Protein AF-0000000069064320 (afdb_homodimer)

Foldseek 3Di:
DPPPPPPPPPPPPPPPCPPDLLLVVPPPPPLADFLCQPPDDFPCSSLLRSLRSLLSLCLQQVLVVPDDNVNSLVSSLVVQLVSLPPDPPSVRSNVRSVVSSVSCVPPVVVSRDNDHDPCSPPPCSVVSPD/DPPPPPPPPPPPPPPPCPPDLLLVVPPPPPLADFLCQPPDDFPCSSLLRSLRSLLSLCLQQVLVVPDDNVNSLVSSLVVQLVSLPPDPPSVRSNVRSVVSSVSCVPPVVVSRDNDHDPCSPPPCSVVSPD

InterPro domains:
  IPR036444 Phospholipase A2 domain superfamily [G3DSA:1.20.90.10] (24-107)
  IPR036444 Phospholipase A2 domain superfamily [SSF48619] (33-106)
  IPR038875 Phospholipase A2, conodipine-like [PTHR37687] (32-123)

Structure (mmCIF, N/CA/C/O backbone):
data_AF-0000000069064320-model_v1
#
loop_
_entity.id
_entity.type
_entity.pdbx_description
1 polymer 'Conodipine-M alpha chain'
#
loop_
_atom_site.group_PDB
_atom_site.id
_atom_site.type_symbol
_atom_site.label_atom_id
_atom_site.label_alt_id
_atom_site.label_comp_id
_atom_site.label_asym_id
_atom_site.label_entity_id
_atom_site.label_seq_id
_atom_site.pdbx_PDB_ins_code
_atom_site.Cartn_x
_atom_site.Cartn_y
_atom_site.Cartn_z
_atom_site.occupancy
_atom_site.B_iso_or_equiv
_atom_site.auth_seq_id
_atom_site.auth_comp_id
_atom_site.auth_asym_id
_atom_site.auth_atom_id
_atom_site.pdbx_PDB_model_num
ATOM 1 N N . MET A 1 1 ? -58.312 31.703 3.342 1 32.59 1 MET A N 1
ATOM 2 C CA . MET A 1 1 ? -56.906 31.906 3.74 1 32.59 1 MET A CA 1
ATOM 3 C C . MET A 1 1 ? -56 30.828 3.143 1 32.59 1 MET A C 1
ATOM 5 O O . MET A 1 1 ? -56.219 29.641 3.381 1 32.59 1 MET A O 1
ATOM 9 N N . GLN A 1 2 ? -55.562 31 1.817 1 37.5 2 GLN A N 1
ATOM 10 C CA . GLN A 1 2 ? -54.656 30.156 1.022 1 37.5 2 GLN A CA 1
ATOM 11 C C . GLN A 1 2 ? -53.344 29.938 1.732 1 37.5 2 GLN A C 1
ATOM 13 O O . GLN A 1 2 ? -52.688 30.891 2.135 1 37.5 2 GLN A O 1
ATOM 18 N N . PHE A 1 3 ? -53.125 28.797 2.463 1 37.09 3 PHE A N 1
ATOM 19 C CA . PHE A 1 3 ? -51.906 28.359 3.131 1 37.09 3 PHE A CA 1
ATOM 20 C C . PHE A 1 3 ? -50.781 28.125 2.119 1 37.09 3 PHE A C 1
ATOM 22 O O . PHE A 1 3 ? -50.906 27.25 1.264 1 37.09 3 PHE A O 1
ATOM 29 N N . SER A 1 4 ? -50.031 29.141 1.668 1 37.16 4 SER A N 1
ATOM 30 C CA . SER A 1 4 ? -48.844 28.953 0.844 1 37.16 4 SER A CA 1
ATOM 31 C C . SER A 1 4 ? -47.75 28.203 1.605 1 37.16 4 SER A C 1
ATOM 33 O O . SER A 1 4 ? -47.344 28.625 2.68 1 37.16 4 SER A O 1
ATOM 35 N N . VAL A 1 5 ? -47.719 26.906 1.583 1 38.19 5 VAL A N 1
ATOM 36 C CA . VAL A 1 5 ? -46.625 26.078 2.092 1 38.19 5 VAL A CA 1
ATOM 37 C C . VAL A 1 5 ? -45.312 26.438 1.377 1 38.19 5 VAL A C 1
ATOM 39 O O . VAL A 1 5 ? -45.25 26.391 0.146 1 38.19 5 VAL A O 1
ATOM 42 N N . TYR A 1 6 ? -44.531 27.422 1.878 1 36.62 6 TYR A N 1
ATOM 43 C CA . TYR A 1 6 ? -43.156 27.625 1.397 1 36.62 6 TYR A CA 1
ATOM 44 C C . TYR A 1 6 ? -42.281 26.406 1.7 1 36.62 6 TYR A C 1
ATOM 46 O O . TYR A 1 6 ? -42.219 25.969 2.85 1 36.62 6 TYR A O 1
ATOM 54 N N . LEU A 1 7 ? -42.188 25.484 0.733 1 32.53 7 LEU A N 1
ATOM 55 C CA . LEU A 1 7 ? -41.188 24.422 0.76 1 32.53 7 LEU A CA 1
ATOM 56 C C . LEU A 1 7 ? -39.781 24.984 0.836 1 32.53 7 LEU A C 1
ATOM 58 O O . LEU A 1 7 ? -39.344 25.719 -0.058 1 32.53 7 LEU A O 1
ATOM 62 N N . PHE A 1 8 ? -39.219 25.203 2.057 1 31.19 8 PHE A N 1
ATOM 63 C CA . PHE A 1 8 ? -37.812 25.547 2.244 1 31.19 8 PHE A CA 1
ATOM 64 C C . PHE A 1 8 ? -36.938 24.438 1.71 1 31.19 8 PHE A C 1
ATOM 66 O O . PHE A 1 8 ? -36.906 23.328 2.242 1 31.19 8 PHE A O 1
ATOM 73 N N . LEU A 1 9 ? -36.625 24.422 0.388 1 31.94 9 LEU A N 1
ATOM 74 C CA . LEU A 1 9 ? -35.562 23.547 -0.142 1 31.94 9 LEU A CA 1
ATOM 75 C C . LEU A 1 9 ? -34.219 23.844 0.516 1 31.94 9 LEU A C 1
ATOM 77 O O . LEU A 1 9 ? -33.719 24.938 0.386 1 31.94 9 LEU A O 1
ATOM 81 N N . LEU A 1 10 ? -33.875 23.219 1.606 1 30.23 10 LEU A N 1
ATOM 82 C CA . LEU A 1 10 ? -32.531 23.281 2.17 1 30.23 10 LEU A CA 1
ATOM 83 C C . LEU A 1 10 ? -31.5 22.828 1.147 1 30.23 10 LEU A C 1
ATOM 85 O O . LEU A 1 10 ? -31.5 21.672 0.734 1 30.23 10 LEU A O 1
ATOM 89 N N . VAL A 1 11 ? -31.141 23.719 0.231 1 30.31 11 VAL A N 1
ATOM 90 C CA . VAL A 1 11 ? -29.984 23.422 -0.61 1 30.31 11 VAL A CA 1
ATOM 91 C C . VAL A 1 11 ? -28.75 23.156 0.266 1 30.31 11 VAL A C 1
ATOM 93 O O . VAL A 1 11 ? -28.297 24.062 0.981 1 30.31 11 VAL A O 1
ATOM 96 N N . VAL A 1 12 ? -28.594 22 0.792 1 33.5 12 VAL A N 1
ATOM 97 C CA . VAL A 1 12 ? -27.297 21.609 1.363 1 33.5 12 VAL A CA 1
ATOM 98 C C . VAL A 1 12 ? -26.188 21.906 0.369 1 33.5 12 VAL A C 1
ATOM 100 O O . VAL A 1 12 ? -26.125 21.328 -0.713 1 33.5 12 VAL A O 1
ATOM 103 N N . PHE A 1 13 ? -25.766 23.156 0.269 1 32.34 13 PHE A N 1
ATOM 104 C CA . PHE A 1 13 ? -24.516 23.453 -0.428 1 32.34 13 PHE A CA 1
ATOM 105 C C . PHE A 1 13 ? -23.375 22.594 0.106 1 32.34 13 PHE A C 1
ATOM 107 O O . PHE A 1 13 ? -22.953 22.75 1.256 1 32.34 13 PHE A O 1
ATOM 114 N N . ALA A 1 14 ? -23.344 21.375 -0.268 1 34.53 14 ALA A N 1
ATOM 115 C CA . ALA A 1 14 ? -22.078 20.688 -0.089 1 34.53 14 ALA A CA 1
ATOM 116 C C . ALA A 1 14 ? -20.906 21.562 -0.528 1 34.53 14 ALA A C 1
ATOM 118 O O . ALA A 1 14 ? -20.625 21.688 -1.724 1 34.53 14 ALA A O 1
ATOM 119 N N . GLY A 1 15 ? -20.719 22.734 0.097 1 33 15 GLY A N 1
ATOM 120 C CA . GLY A 1 15 ? -19.453 23.422 -0.119 1 33 15 GLY A CA 1
ATOM 121 C C . GLY A 1 15 ? -18.266 22.484 -0.227 1 33 15 GLY A C 1
ATOM 122 O O . GLY A 1 15 ? -18.125 21.547 0.572 1 33 15 GLY A O 1
ATOM 123 N N . SER A 1 16 ? -17.891 22.156 -1.362 1 36.88 16 SER A N 1
ATOM 124 C CA . SER A 1 16 ? -16.516 21.703 -1.563 1 36.88 16 SER A CA 1
ATOM 125 C C . SER A 1 16 ? -15.562 22.422 -0.618 1 36.88 16 SER A C 1
ATOM 127 O O . SER A 1 16 ? -15.352 23.641 -0.743 1 36.88 16 SER A O 1
ATOM 129 N N . VAL A 1 17 ? -15.68 22.375 0.614 1 38.41 17 VAL A N 1
ATOM 130 C CA . VAL A 1 17 ? -14.68 22.938 1.515 1 38.41 17 VAL A CA 1
ATOM 131 C C . VAL A 1 17 ? -13.281 22.703 0.944 1 38.41 17 VAL A C 1
ATOM 133 O O . VAL A 1 17 ? -12.719 21.609 1.082 1 38.41 17 VAL A O 1
ATOM 136 N N . TYR A 1 18 ? -12.977 22.828 -0.316 1 45.31 18 TYR A N 1
ATOM 137 C CA . TYR A 1 18 ? -11.586 23.031 -0.708 1 45.31 18 TYR A CA 1
ATOM 138 C C . TYR A 1 18 ? -10.875 23.969 0.255 1 45.31 18 TYR A C 1
ATOM 140 O O . TYR A 1 18 ? -10.836 25.188 0.031 1 45.31 18 TYR A O 1
ATOM 148 N N . GLY A 1 19 ? -11.133 23.969 1.497 1 54.72 19 GLY A N 1
ATOM 149 C CA . GLY A 1 19 ? -10.344 24.891 2.295 1 54.72 19 GLY A CA 1
ATOM 150 C C . GLY A 1 19 ? -8.867 24.875 1.935 1 54.72 19 GLY A C 1
ATOM 151 O O . GLY A 1 19 ? -8.383 23.906 1.33 1 54.72 19 GLY A O 1
ATOM 152 N N . GLY A 1 20 ? -8.102 26.062 1.953 1 79.81 20 GLY A N 1
ATOM 153 C CA . GLY A 1 20 ? -6.684 26.281 1.702 1 79.81 20 GLY A CA 1
ATOM 154 C C . GLY A 1 20 ? -5.797 25.234 2.35 1 79.81 20 GLY A C 1
ATOM 155 O O . GLY A 1 20 ? -6.211 24.562 3.293 1 79.81 20 GLY A O 1
ATOM 156 N N . ASP A 1 21 ? -4.891 24.75 1.683 1 94.25 21 ASP A N 1
ATOM 157 C CA . ASP A 1 21 ? -3.869 23.859 2.217 1 94.25 21 ASP A CA 1
ATOM 158 C C . ASP A 1 21 ? -2.807 24.641 2.992 1 94.25 21 ASP A C 1
ATOM 160 O 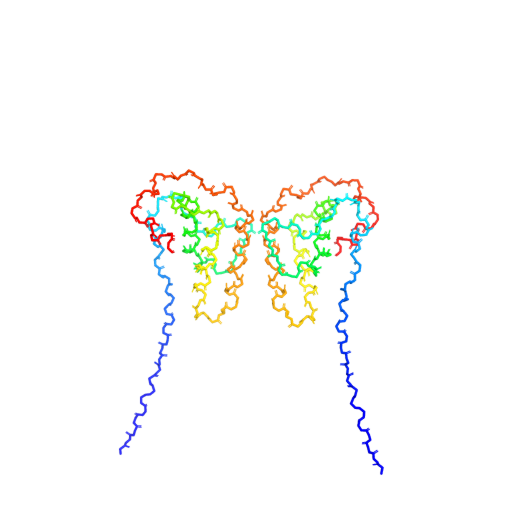O . ASP A 1 21 ? -1.866 25.172 2.398 1 94.25 21 ASP A O 1
ATOM 164 N N . PHE A 1 22 ? -3.047 24.719 4.34 1 96.25 22 PHE A N 1
ATOM 165 C CA . PHE A 1 22 ? -2.215 25.531 5.219 1 96.25 22 PHE A CA 1
ATOM 166 C C . PHE A 1 22 ? -0.747 25.141 5.082 1 96.25 22 PHE A C 1
ATOM 168 O O . PHE A 1 22 ? 0.12 26.016 4.977 1 96.25 22 PHE A O 1
ATOM 175 N N . CYS A 1 23 ? -0.429 23.859 5.039 1 97.88 23 CYS A N 1
ATOM 176 C CA . CYS A 1 23 ? 0.956 23.406 4.977 1 97.88 23 CYS A CA 1
ATOM 177 C C . CYS A 1 23 ? 1.576 23.734 3.625 1 97.88 23 CYS A C 1
ATOM 179 O O . CYS A 1 23 ? 2.752 24.094 3.547 1 97.88 23 CYS A O 1
ATOM 181 N N . MET A 1 24 ? 0.761 23.625 2.615 1 97.06 24 MET A N 1
ATOM 182 C CA . MET A 1 24 ? 1.25 24.016 1.295 1 97.06 24 MET A CA 1
ATOM 183 C C . MET A 1 24 ? 1.586 25.5 1.259 1 97.06 24 MET A C 1
ATOM 185 O O . MET A 1 24 ? 2.578 25.906 0.648 1 97.06 24 MET A O 1
ATOM 189 N N . ASP A 1 25 ? 0.845 26.266 1.915 1 96.94 25 ASP A N 1
ATOM 190 C CA . ASP A 1 25 ? 0.985 27.719 1.882 1 96.94 25 ASP A CA 1
ATOM 191 C C . ASP A 1 25 ? 2.199 28.172 2.689 1 96.94 25 ASP A C 1
ATOM 193 O O . ASP A 1 25 ? 2.717 29.266 2.479 1 96.94 25 ASP A O 1
ATOM 197 N N . HIS A 1 26 ? 2.701 27.359 3.566 1 97.62 26 HIS A N 1
ATOM 198 C CA . HIS A 1 26 ? 3.721 27.844 4.492 1 97.62 26 HIS A CA 1
ATOM 199 C C . HIS A 1 26 ? 5.031 27.078 4.309 1 97.62 26 HIS A C 1
ATOM 201 O O . HIS A 1 26 ? 6.105 27.609 4.605 1 97.62 26 HIS A O 1
ATOM 207 N N . ALA A 1 27 ? 4.918 25.859 3.834 1 97.88 27 ALA A N 1
ATOM 208 C CA . ALA A 1 27 ? 6.133 25.062 3.701 1 97.88 27 ALA A CA 1
ATOM 209 C C . ALA A 1 27 ? 7.027 25.594 2.586 1 97.88 27 ALA A C 1
ATOM 211 O O . ALA A 1 27 ? 6.531 26.141 1.594 1 97.88 27 ALA A O 1
ATOM 212 N N . PRO A 1 28 ? 8.312 25.5 2.812 1 97.94 28 PRO A N 1
ATOM 213 C CA . PRO A 1 28 ? 9.18 25.859 1.684 1 97.94 28 PRO A CA 1
ATOM 214 C C . PRO A 1 28 ? 8.961 24.969 0.467 1 97.94 28 PRO A C 1
ATOM 216 O O . PRO A 1 28 ? 8.422 23.859 0.596 1 97.94 28 PRO A O 1
ATOM 219 N N . SER A 1 29 ? 9.414 25.516 -0.621 1 95.75 29 SER A N 1
ATOM 220 C CA . SER A 1 29 ? 9.273 24.766 -1.866 1 95.75 29 SER A CA 1
ATOM 221 C C . SER A 1 29 ? 9.914 23.391 -1.758 1 95.75 29 SER A C 1
ATOM 223 O O . SER A 1 29 ? 11.039 23.266 -1.271 1 95.75 29 SER A O 1
ATOM 225 N N . GLY A 1 30 ? 9.141 22.391 -2.111 1 96.19 30 GLY A N 1
ATOM 226 C CA . GLY A 1 30 ? 9.68 21.047 -2.162 1 96.19 30 GLY A CA 1
ATOM 227 C C . GLY A 1 30 ? 9.477 20.266 -0.872 1 96.19 30 GLY A C 1
ATOM 228 O O . GLY A 1 30 ? 9.664 19.047 -0.835 1 96.19 30 GLY A O 1
ATOM 229 N N . ALA A 1 31 ? 9.023 20.953 0.168 1 96.88 31 ALA A N 1
ATOM 230 C CA . ALA A 1 31 ? 8.867 20.266 1.447 1 96.88 31 ALA A CA 1
ATOM 231 C C . ALA A 1 31 ? 7.605 19.406 1.453 1 96.88 31 ALA A C 1
ATOM 233 O O . ALA A 1 31 ? 7.539 18.391 2.162 1 96.88 31 ALA A O 1
ATOM 234 N N . VAL A 1 32 ? 6.641 19.906 0.691 1 97.19 32 VAL A N 1
ATOM 235 C CA . VAL A 1 32 ? 5.426 19.109 0.517 1 97.19 32 VAL A CA 1
ATOM 236 C C . VAL A 1 32 ? 5.191 18.844 -0.968 1 97.19 32 VAL A C 1
ATOM 238 O O . VAL A 1 32 ? 5.566 19.656 -1.816 1 97.19 32 VAL A O 1
ATOM 241 N N . ASP A 1 33 ? 4.602 17.672 -1.284 1 95.12 33 ASP A N 1
ATOM 242 C CA . ASP A 1 33 ? 4.422 17.312 -2.691 1 95.12 33 ASP A CA 1
ATOM 243 C C . ASP A 1 33 ? 3.102 16.578 -2.912 1 95.12 33 ASP A C 1
ATOM 245 O O . ASP A 1 33 ? 2.973 15.797 -3.854 1 95.12 33 ASP A O 1
ATOM 249 N N . GLY A 1 34 ? 2.145 16.812 -2.045 1 94.25 34 GLY A N 1
ATOM 250 C CA . GLY A 1 34 ? 0.851 16.172 -2.201 1 94.25 34 GLY A CA 1
ATOM 251 C C . GLY A 1 34 ? 0.917 14.656 -2.09 1 94.25 34 GLY A C 1
ATOM 252 O O . GLY A 1 34 ? 1.778 14.117 -1.391 1 94.25 34 GLY A O 1
ATOM 253 N N . CYS A 1 35 ? -0.11 14.016 -2.656 1 92.56 35 CYS A N 1
ATOM 254 C CA . CYS A 1 35 ? -0.192 12.562 -2.611 1 92.56 35 CYS A CA 1
ATOM 255 C C . CYS A 1 35 ? 0.658 11.93 -3.709 1 92.56 35 CYS A C 1
ATOM 257 O O . CYS A 1 35 ? 0.128 11.469 -4.719 1 92.56 35 CYS A O 1
ATOM 259 N N . SER A 1 36 ? 1.945 11.891 -3.58 1 86.5 36 SER A N 1
ATOM 260 C CA . SER A 1 36 ? 2.871 11.422 -4.605 1 86.5 36 SER A CA 1
ATOM 261 C C . SER A 1 36 ? 3.232 9.953 -4.398 1 86.5 36 SER A C 1
ATOM 263 O O . SER A 1 36 ? 4.41 9.609 -4.277 1 86.5 36 SER A O 1
ATOM 265 N N . VAL A 1 37 ? 2.258 9.062 -4.312 1 80.12 37 VAL A N 1
ATOM 266 C CA . VAL A 1 37 ? 2.539 7.637 -4.227 1 80.12 37 VAL A CA 1
ATOM 267 C C . VAL A 1 37 ? 2.84 7.086 -5.617 1 80.12 37 VAL A C 1
ATOM 269 O O . VAL A 1 37 ? 1.967 7.07 -6.488 1 80.12 37 VAL A O 1
ATOM 272 N N . PRO A 1 38 ? 4.043 6.707 -5.781 1 75.06 38 PRO A N 1
ATOM 273 C CA . PRO A 1 38 ? 4.418 6.234 -7.117 1 75.06 38 PRO A CA 1
ATOM 274 C C . PRO A 1 38 ? 3.578 5.047 -7.578 1 75.06 38 PRO A C 1
ATOM 276 O O . PRO A 1 38 ? 3.162 4.223 -6.762 1 75.06 38 PRO A O 1
ATOM 279 N N . LEU A 1 39 ? 3.275 4.934 -8.781 1 69.81 39 LEU A N 1
ATOM 280 C CA . LEU A 1 39 ? 2.717 3.791 -9.492 1 69.81 39 LEU A CA 1
ATOM 281 C C . LEU A 1 39 ? 1.225 3.652 -9.219 1 69.81 39 LEU A C 1
ATOM 283 O O . LEU A 1 39 ? 0.555 2.799 -9.797 1 69.81 39 LEU A O 1
ATOM 287 N N . LEU A 1 40 ? 0.782 4.445 -8.258 1 76.94 40 LEU A N 1
ATOM 288 C CA . LEU A 1 40 ? -0.617 4.234 -7.898 1 76.94 40 LEU A CA 1
ATOM 289 C C . LEU A 1 40 ? -1.44 5.492 -8.164 1 76.94 40 LEU A C 1
ATOM 291 O O . LEU A 1 40 ? -0.962 6.609 -7.953 1 76.94 40 LEU A O 1
ATOM 295 N N . HIS A 1 41 ? -2.588 5.273 -8.836 1 79.12 41 HIS A N 1
ATOM 296 C CA . HIS A 1 41 ? -3.635 6.289 -8.883 1 79.12 41 HIS A CA 1
ATOM 297 C C . HIS A 1 41 ? -4.758 5.965 -7.906 1 79.12 41 HIS A C 1
ATOM 299 O O . HIS A 1 41 ? -5.168 4.809 -7.781 1 79.12 41 HIS A O 1
ATOM 305 N N . PHE A 1 42 ? -5.09 7.059 -7.129 1 81.12 42 PHE A N 1
ATOM 306 C CA . PHE A 1 42 ? -6.078 6.805 -6.086 1 81.12 42 PHE A CA 1
ATOM 307 C C . PHE A 1 42 ? -7.285 7.723 -6.254 1 81.12 42 PHE A C 1
ATOM 309 O O . PHE A 1 42 ? -7.141 8.867 -6.684 1 81.12 42 PHE A O 1
ATOM 316 N N . ASP A 1 43 ? -8.352 7.121 -5.84 1 88.31 43 ASP A N 1
ATOM 317 C CA . ASP A 1 43 ? -9.547 7.945 -5.695 1 88.31 43 ASP A CA 1
ATOM 318 C C . ASP A 1 43 ? -9.406 8.922 -4.527 1 88.31 43 ASP A C 1
ATOM 320 O O . ASP A 1 43 ? -8.766 8.602 -3.525 1 88.31 43 ASP A O 1
ATOM 324 N N . TYR A 1 44 ? -9.867 10.219 -4.715 1 92.81 44 TYR A N 1
ATOM 325 C CA . TYR A 1 44 ? -9.961 11.227 -3.664 1 92.81 44 TYR A CA 1
ATOM 326 C C . TYR A 1 44 ? -8.602 11.883 -3.414 1 92.81 44 TYR A C 1
ATOM 328 O O . TYR A 1 44 ? -8.352 12.406 -2.326 1 92.81 44 TYR A O 1
ATOM 336 N N . GLU A 1 45 ? -7.719 11.727 -4.418 1 93.12 45 GLU A N 1
ATOM 337 C CA . GLU A 1 45 ? -6.402 12.344 -4.277 1 93.12 45 GLU A CA 1
ATOM 338 C C . GLU A 1 45 ? -6.516 13.836 -3.979 1 93.12 45 GLU A C 1
ATOM 340 O O . GLU A 1 45 ? -5.84 14.352 -3.086 1 93.12 45 GLU A O 1
ATOM 345 N N . ALA A 1 46 ? -7.344 14.477 -4.73 1 91.88 46 ALA A N 1
ATOM 346 C CA . ALA A 1 46 ? -7.52 15.914 -4.535 1 91.88 46 ALA A CA 1
ATOM 347 C C . ALA A 1 46 ? -8 16.219 -3.119 1 91.88 46 ALA A C 1
ATOM 349 O O . ALA A 1 46 ? -7.504 17.141 -2.475 1 91.88 46 ALA A O 1
ATOM 350 N N . GLN A 1 47 ? -8.898 15.453 -2.598 1 93.62 47 GLN A N 1
ATOM 351 C CA . GLN A 1 47 ? -9.461 15.656 -1.266 1 93.62 47 GLN A CA 1
ATOM 352 C C . GLN A 1 47 ? -8.43 15.344 -0.183 1 93.62 47 GLN A C 1
ATOM 354 O O . GLN A 1 47 ? -8.453 15.938 0.895 1 93.62 47 GLN A O 1
ATOM 359 N N . PHE A 1 48 ? -7.496 14.445 -0.551 1 96.19 48 PHE A N 1
ATOM 360 C CA . PHE A 1 48 ? -6.535 13.992 0.448 1 96.19 48 PHE A CA 1
ATOM 361 C C . PHE A 1 48 ? -5.273 14.844 0.414 1 96.19 48 PHE A C 1
ATOM 363 O O . PHE A 1 48 ? -4.438 14.766 1.316 1 96.19 48 PHE A O 1
ATOM 370 N N . THR A 1 49 ? -5.152 15.695 -0.525 1 96.44 49 THR A N 1
ATOM 371 C CA . THR A 1 49 ? -3.914 16.438 -0.758 1 96.44 49 THR A CA 1
ATOM 372 C C . THR A 1 49 ? -3.496 17.203 0.494 1 96.44 49 THR A C 1
ATOM 374 O O . THR A 1 49 ? -2.338 17.141 0.907 1 96.44 49 THR A O 1
ATOM 377 N N . PRO A 1 50 ? -4.371 17.875 1.215 1 96.94 50 PRO A N 1
ATOM 378 C CA . PRO A 1 50 ? -3.928 18.531 2.445 1 96.94 50 PRO A CA 1
ATOM 379 C C . PRO A 1 50 ? -3.4 17.547 3.484 1 96.94 50 PRO A C 1
ATOM 381 O O . PRO A 1 50 ? -2.441 17.859 4.199 1 96.94 50 PRO A O 1
ATOM 384 N N . SER A 1 51 ? -4.023 16.406 3.541 1 97.44 51 SER A N 1
ATOM 385 C CA . SER A 1 51 ? -3.549 15.375 4.465 1 97.44 51 SER A CA 1
ATOM 386 C C . SER A 1 51 ? -2.176 14.852 4.051 1 97.44 51 SER A C 1
ATOM 388 O O . SER A 1 51 ? -1.323 14.594 4.906 1 97.44 51 SER A O 1
ATOM 390 N N . CYS A 1 52 ? -2.008 14.734 2.779 1 97.5 52 CYS A N 1
ATOM 391 C CA . CYS A 1 52 ? -0.705 14.328 2.27 1 97.5 52 CYS A CA 1
ATOM 392 C C . CYS A 1 52 ? 0.369 15.336 2.643 1 97.5 52 CYS A C 1
ATOM 394 O O . CYS A 1 52 ? 1.453 14.969 3.094 1 97.5 52 CYS A O 1
ATOM 396 N N . ASN A 1 53 ? 0.045 16.547 2.471 1 98.25 53 ASN A N 1
ATOM 397 C CA . ASN A 1 53 ? 1.001 17.609 2.789 1 98.25 53 ASN A CA 1
ATOM 398 C C . ASN A 1 53 ? 1.305 17.656 4.285 1 98.25 53 ASN A C 1
ATOM 400 O O . ASN A 1 53 ? 2.453 17.859 4.684 1 98.25 53 ASN A O 1
ATOM 404 N N . LYS A 1 54 ? 0.339 17.469 5.125 1 98.38 54 LYS A N 1
ATOM 405 C CA . LYS A 1 54 ? 0.593 17.344 6.559 1 98.38 54 LYS A CA 1
ATOM 406 C C . LYS A 1 54 ? 1.515 16.172 6.855 1 98.38 54 LYS A C 1
ATOM 408 O O . LYS A 1 54 ? 2.402 16.266 7.707 1 98.38 54 LYS A O 1
ATOM 413 N N . HIS A 1 55 ? 1.322 15.125 6.156 1 98 55 HIS A N 1
ATOM 414 C CA . HIS A 1 55 ? 2.133 13.93 6.348 1 98 55 HIS A CA 1
ATOM 415 C C . HIS A 1 55 ? 3.584 14.18 5.957 1 98 55 HIS A C 1
ATOM 417 O O . HIS A 1 55 ? 4.504 13.734 6.652 1 98 55 HIS A O 1
ATOM 423 N N . ASP A 1 56 ? 3.758 14.906 4.867 1 97.94 56 ASP A N 1
ATOM 424 C CA . ASP A 1 56 ? 5.109 15.289 4.465 1 97.94 56 ASP A CA 1
ATOM 425 C C . ASP A 1 56 ? 5.805 16.094 5.562 1 97.94 56 ASP A C 1
ATOM 427 O O . ASP A 1 56 ? 6.973 15.836 5.875 1 97.94 56 ASP A O 1
ATOM 431 N N . VAL A 1 57 ? 5.113 17.016 6.117 1 98.44 57 VAL A N 1
ATOM 432 C CA . VAL A 1 57 ? 5.691 17.828 7.184 1 98.44 57 VAL A CA 1
ATOM 433 C C . VAL A 1 57 ? 6.016 16.938 8.391 1 98.44 57 VAL A C 1
ATOM 435 O O . VAL A 1 57 ? 7.062 17.109 9.023 1 98.44 57 VAL A O 1
ATOM 438 N N . CYS A 1 58 ? 5.148 16.047 8.711 1 98.5 58 CYS A N 1
ATOM 439 C CA . CYS A 1 58 ? 5.395 15.148 9.836 1 98.5 58 CYS A CA 1
ATOM 440 C C . CYS A 1 58 ? 6.633 14.297 9.594 1 98.5 58 CYS A C 1
ATOM 442 O O . CYS A 1 58 ? 7.414 14.047 10.516 1 98.5 58 CYS A O 1
ATOM 444 N N . TYR A 1 59 ? 6.816 13.906 8.391 1 98 59 TYR A N 1
ATOM 445 C CA . TYR A 1 59 ? 7.984 13.094 8.062 1 98 59 TYR A CA 1
ATOM 446 C C . TYR A 1 59 ? 9.266 13.914 8.172 1 98 59 TYR A C 1
ATOM 448 O O . TYR A 1 59 ? 10.32 13.383 8.523 1 98 59 TYR A O 1
ATOM 456 N N . ASP A 1 60 ? 9.156 15.133 7.879 1 98.19 60 ASP A N 1
ATOM 457 C CA . ASP A 1 60 ? 10.32 16.016 7.949 1 98.19 60 ASP A CA 1
ATOM 458 C C . ASP A 1 60 ? 10.602 16.453 9.383 1 98.19 60 ASP A C 1
ATOM 460 O O . ASP A 1 60 ? 11.758 16.484 9.812 1 98.19 60 ASP A O 1
ATOM 464 N N . CYS A 1 61 ? 9.516 16.75 10.141 1 98.38 61 CYS A N 1
ATOM 465 C CA . CYS A 1 61 ? 9.68 17.531 11.359 1 98.38 61 CYS A CA 1
ATOM 466 C C . CYS A 1 61 ? 9.242 16.734 12.586 1 98.38 61 CYS A C 1
ATOM 468 O O . CYS A 1 61 ? 9.555 17.109 13.719 1 98.38 61 CYS A O 1
ATOM 470 N N . GLY A 1 62 ? 8.461 15.656 12.391 1 97.88 62 GLY A N 1
ATOM 471 C CA . GLY A 1 62 ? 7.793 14.961 13.477 1 97.88 62 GLY A CA 1
ATOM 472 C C . GLY A 1 62 ? 8.75 14.492 14.562 1 97.88 62 GLY A C 1
ATOM 473 O O . GLY A 1 62 ? 8.445 14.594 15.75 1 97.88 62 GLY A O 1
ATOM 474 N N . HIS A 1 63 ? 9.914 14.039 14.156 1 97.5 63 HIS A N 1
ATOM 475 C CA . HIS A 1 63 ? 10.875 13.523 15.117 1 97.5 63 HIS A CA 1
ATOM 476 C C . HIS A 1 63 ? 11.234 14.578 16.156 1 97.5 63 HIS A C 1
ATOM 478 O O . HIS A 1 63 ? 11.375 14.266 17.344 1 97.5 63 HIS A O 1
ATOM 484 N N . ARG A 1 64 ? 11.367 15.781 15.758 1 96.75 64 ARG A N 1
ATOM 485 C CA . ARG A 1 64 ? 11.703 16.891 16.641 1 96.75 64 ARG A CA 1
ATOM 486 C C . ARG A 1 64 ? 10.648 17.062 17.734 1 96.75 64 ARG A C 1
ATOM 488 O O . ARG A 1 64 ? 10.93 17.594 18.812 1 96.75 64 ARG A O 1
ATOM 495 N N . PHE A 1 65 ? 9.516 16.625 17.484 1 97.38 65 PHE A N 1
ATOM 496 C CA . PHE A 1 65 ? 8.406 16.812 18.406 1 97.38 65 PHE A CA 1
ATOM 497 C C . PHE A 1 65 ? 8.031 15.492 19.078 1 97.38 65 PHE A C 1
ATOM 499 O O . PHE A 1 65 ? 6.98 15.391 19.703 1 97.38 65 PHE A O 1
ATOM 506 N N . GLY A 1 66 ? 8.82 14.453 18.812 1 96.69 66 GLY A N 1
ATOM 507 C CA . GLY A 1 66 ? 8.641 13.18 19.5 1 96.69 66 GLY A CA 1
ATOM 508 C C . GLY A 1 66 ? 7.746 12.219 18.75 1 96.69 66 GLY A C 1
ATOM 509 O O . GLY A 1 66 ? 7.312 11.203 19.297 1 96.69 66 GLY A O 1
ATOM 510 N N . TYR A 1 67 ? 7.426 12.539 17.516 1 97.56 67 TYR A N 1
ATOM 511 C CA . TYR A 1 67 ? 6.637 11.625 16.688 1 97.56 67 TYR A CA 1
ATOM 512 C C . TYR A 1 67 ? 7.531 10.641 15.953 1 97.56 67 TYR A C 1
ATOM 514 O O . TYR A 1 67 ? 8.523 11.039 15.328 1 97.56 67 TYR A O 1
ATOM 522 N N . ASP A 1 68 ? 7.137 9.375 16.031 1 96.75 68 ASP A N 1
ATOM 523 C CA . ASP A 1 68 ? 7.805 8.398 15.172 1 96.75 68 ASP A CA 1
ATOM 524 C C . ASP A 1 68 ? 7.039 8.203 13.867 1 96.75 68 ASP A C 1
ATOM 526 O O . ASP A 1 68 ? 5.969 8.781 13.68 1 96.75 68 ASP A O 1
ATOM 530 N N . ARG A 1 69 ? 7.574 7.461 13.008 1 96.69 69 ARG A N 1
ATOM 531 C CA . ARG A 1 69 ? 6.977 7.219 11.695 1 96.69 69 ARG A CA 1
ATOM 532 C C . ARG A 1 69 ? 5.562 6.664 11.836 1 96.69 69 ARG A C 1
ATOM 534 O O . ARG A 1 69 ? 4.652 7.09 11.125 1 96.69 69 ARG A O 1
ATOM 541 N N . SER A 1 70 ? 5.398 5.73 12.742 1 95.19 70 SER A N 1
ATOM 542 C CA . SER A 1 70 ? 4.086 5.117 12.938 1 95.19 70 SER A CA 1
ATOM 543 C C . SER A 1 70 ? 3.051 6.148 13.367 1 95.19 70 SER A C 1
ATOM 545 O O . SER A 1 70 ? 1.9 6.102 12.922 1 95.19 70 SER A O 1
ATOM 547 N N . THR A 1 71 ? 3.451 7.047 14.172 1 97.44 71 THR A N 1
ATOM 548 C CA . THR A 1 71 ? 2.557 8.109 14.609 1 97.44 71 THR A CA 1
ATOM 549 C C . THR A 1 71 ? 2.164 9.008 13.438 1 97.44 71 THR A C 1
ATOM 551 O O . THR A 1 71 ? 0.986 9.312 13.258 1 97.44 71 THR A O 1
ATOM 554 N N . CYS A 1 72 ? 3.123 9.391 12.586 1 98.31 72 CYS A N 1
ATOM 555 C CA . CYS A 1 72 ? 2.85 10.219 11.414 1 98.31 72 CYS A CA 1
ATOM 556 C C . CYS A 1 72 ? 1.872 9.516 10.469 1 98.31 72 CYS A C 1
ATOM 558 O O . CYS A 1 72 ? 0.941 10.141 9.961 1 98.31 72 CYS A O 1
ATOM 560 N N . ASP A 1 73 ? 2.098 8.258 10.328 1 96.94 73 ASP A N 1
ATOM 561 C CA . ASP A 1 73 ? 1.248 7.488 9.422 1 96.94 73 ASP A CA 1
ATOM 562 C C . ASP A 1 73 ? -0.167 7.352 9.977 1 96.94 73 ASP A C 1
ATOM 564 O O . ASP A 1 73 ? -1.142 7.371 9.219 1 96.94 73 ASP A O 1
ATOM 568 N N . LYS A 1 74 ? -0.326 7.16 11.258 1 97.12 74 LYS A N 1
ATOM 569 C CA . LYS A 1 74 ? -1.643 7.09 11.883 1 97.12 74 LYS A CA 1
ATOM 570 C C . LYS A 1 74 ? -2.383 8.422 11.758 1 97.12 74 LYS A C 1
ATOM 572 O O . LYS A 1 74 ? -3.58 8.445 11.461 1 97.12 74 LYS A O 1
ATOM 577 N N . MET A 1 75 ? -1.663 9.477 11.992 1 98.25 75 MET A N 1
ATOM 578 C CA . MET A 1 75 ? -2.271 10.789 11.836 1 98.25 75 MET A CA 1
ATOM 579 C C . MET A 1 75 ? -2.717 11.016 10.391 1 98.25 75 MET A C 1
ATOM 581 O O . MET A 1 75 ? -3.791 11.57 10.148 1 98.25 75 MET A O 1
ATOM 585 N N . PHE A 1 76 ? -1.908 10.602 9.5 1 98.19 76 PHE A N 1
ATOM 586 C CA . PHE A 1 76 ? -2.238 10.672 8.078 1 98.19 76 PHE A CA 1
ATOM 587 C C . PHE A 1 76 ? -3.576 10 7.801 1 98.19 76 PHE A C 1
ATOM 589 O O . PHE A 1 76 ? -4.469 10.609 7.207 1 98.19 76 PHE A O 1
ATOM 596 N N . LEU A 1 77 ? -3.771 8.812 8.25 1 97.31 77 LEU A N 1
ATOM 597 C CA . LEU A 1 77 ? -5.02 8.078 8.062 1 97.31 77 LEU A CA 1
ATOM 598 C C . LEU A 1 77 ? -6.191 8.82 8.688 1 97.31 77 LEU A C 1
ATOM 600 O O . LEU A 1 77 ? -7.234 8.992 8.055 1 97.31 77 LEU A O 1
ATOM 604 N N . ASN A 1 78 ? -5.996 9.266 9.914 1 98 78 ASN A N 1
ATOM 605 C CA . ASN A 1 78 ? -7.062 9.961 10.625 1 98 78 ASN A CA 1
ATOM 606 C C . ASN A 1 78 ? -7.5 11.227 9.891 1 98 78 ASN A C 1
ATOM 608 O O . ASN A 1 78 ? -8.695 11.523 9.812 1 98 78 ASN A O 1
ATOM 612 N N . HIS A 1 79 ? -6.504 11.961 9.375 1 97.81 79 HIS A N 1
ATOM 613 C CA . HIS A 1 79 ? -6.828 13.172 8.633 1 97.81 79 HIS A CA 1
ATOM 614 C C . HIS A 1 79 ? -7.629 12.852 7.379 1 97.81 79 HIS A C 1
ATOM 616 O O . HIS A 1 79 ? -8.57 13.578 7.039 1 97.81 79 HIS A O 1
ATOM 622 N N . MET A 1 80 ? -7.25 11.828 6.699 1 97.06 80 MET A N 1
ATOM 623 C CA . MET A 1 80 ? -8 11.445 5.508 1 97.06 80 MET A CA 1
ATOM 624 C C . MET A 1 80 ? -9.406 10.984 5.871 1 97.06 80 MET A C 1
ATOM 626 O O . MET A 1 80 ? -10.375 11.352 5.207 1 97.06 80 MET A O 1
ATOM 630 N N . LEU A 1 81 ? -9.531 10.203 6.922 1 97.06 81 LEU A N 1
ATOM 631 C CA . LEU A 1 81 ? -10.844 9.734 7.344 1 97.06 81 LEU A CA 1
ATOM 632 C C . LEU A 1 81 ? -11.742 10.898 7.738 1 97.06 81 LEU A C 1
ATOM 634 O O . LEU A 1 81 ? -12.945 10.891 7.453 1 97.06 81 LEU A O 1
ATOM 638 N N . ALA A 1 82 ? -11.195 11.867 8.383 1 96.12 82 ALA A N 1
ATOM 639 C CA . ALA A 1 82 ? -11.953 13.062 8.742 1 96.12 82 ALA A CA 1
ATOM 640 C C . ALA A 1 82 ? -12.484 13.766 7.5 1 96.12 82 ALA A C 1
ATOM 642 O O . ALA A 1 82 ? -13.602 14.289 7.504 1 96.12 82 ALA A O 1
ATOM 643 N N . THR A 1 83 ? -11.695 13.797 6.445 1 94.94 83 THR A N 1
ATOM 644 C CA . THR A 1 83 ? -12.094 14.43 5.191 1 94.94 83 THR A CA 1
ATOM 645 C C . THR A 1 83 ? -13.273 13.695 4.562 1 94.94 83 THR A C 1
ATOM 647 O O . THR A 1 83 ? -14 14.258 3.74 1 94.94 83 THR A O 1
ATOM 650 N N . CYS A 1 84 ? -13.414 12.453 4.922 1 96 84 CYS A N 1
ATOM 651 C CA . CYS A 1 84 ? -14.484 11.641 4.359 1 96 84 CYS A CA 1
ATOM 652 C C . CYS A 1 84 ? -15.812 11.945 5.039 1 96 84 CYS A C 1
ATOM 654 O O . CYS A 1 84 ? -16.875 11.617 4.504 1 96 84 CYS A O 1
ATOM 656 N N . THR A 1 85 ? -15.766 12.469 6.199 1 91.81 85 THR A N 1
ATOM 657 C CA . THR A 1 85 ? -16.984 12.688 6.961 1 91.81 85 THR A CA 1
ATOM 658 C C . THR A 1 85 ? -17.953 13.586 6.188 1 91.81 85 THR A C 1
ATOM 660 O O . THR A 1 85 ? -17.547 14.633 5.672 1 91.81 85 THR A O 1
ATOM 663 N N . GLY A 1 86 ? -19.25 13.125 6.031 1 87.81 86 GLY A N 1
ATOM 664 C CA . GLY A 1 86 ? -20.281 13.938 5.398 1 87.81 86 GLY A CA 1
ATOM 665 C C . GLY A 1 86 ? -20.359 13.727 3.896 1 87.81 86 GLY A C 1
ATOM 666 O O . GLY A 1 86 ? -21.25 14.273 3.238 1 87.81 86 GLY A O 1
ATOM 667 N N . ARG A 1 87 ? -19.531 12.969 3.406 1 86.88 87 ARG A N 1
ATOM 668 C CA . ARG A 1 87 ? -19.547 12.75 1.964 1 86.88 87 ARG A CA 1
ATOM 669 C C . ARG A 1 87 ? -20.594 11.703 1.582 1 86.88 87 ARG A C 1
ATOM 671 O O . ARG A 1 87 ? -20.891 10.797 2.365 1 86.88 87 ARG A O 1
ATOM 678 N N . LYS A 1 88 ? -21.141 11.805 0.397 1 81.94 88 LYS A N 1
ATOM 679 C CA . LYS A 1 88 ? -22.156 10.891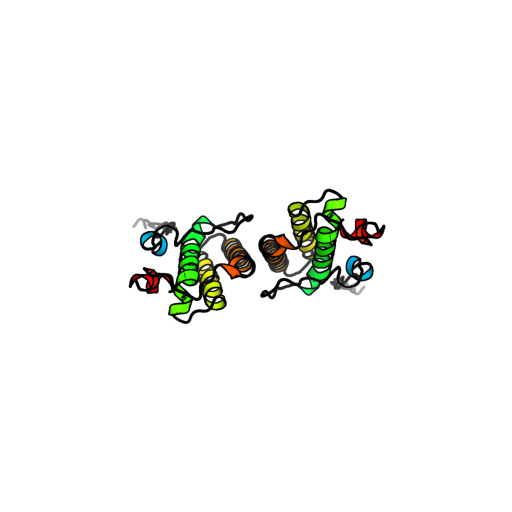 -0.125 1 81.94 88 LYS A CA 1
ATOM 680 C C . LYS A 1 88 ? -21.594 9.477 -0.256 1 81.94 88 LYS A C 1
ATOM 682 O O . LYS A 1 88 ? -22.266 8.5 0.085 1 81.94 88 LYS A O 1
ATOM 687 N N . ARG A 1 89 ? -20.328 9.383 -0.734 1 87.81 89 ARG A N 1
ATOM 688 C CA . ARG A 1 89 ? -19.719 8.07 -0.855 1 87.81 89 ARG A CA 1
ATOM 689 C C . ARG A 1 89 ? -18.688 7.844 0.243 1 87.81 89 ARG A C 1
ATOM 691 O O . ARG A 1 89 ? -17.516 7.582 -0.044 1 87.81 89 ARG A O 1
ATOM 698 N N . LEU A 1 90 ? -19.219 7.766 1.367 1 86.94 90 LEU A N 1
ATOM 699 C CA . LEU A 1 90 ? -18.406 7.75 2.574 1 86.94 90 LEU A CA 1
ATOM 700 C C . LEU A 1 90 ? -17.5 6.52 2.6 1 86.94 90 LEU A C 1
ATOM 702 O O . LEU A 1 90 ? -16.297 6.637 2.83 1 86.94 90 LEU A O 1
ATOM 706 N N . VAL A 1 91 ? -18.109 5.367 2.27 1 89.38 91 VAL A N 1
ATOM 707 C CA . VAL A 1 91 ? -17.375 4.113 2.373 1 89.38 91 VAL A CA 1
ATOM 708 C C . VAL A 1 91 ? -16.25 4.082 1.336 1 89.38 91 VAL A C 1
ATOM 710 O O . VAL A 1 91 ? -15.133 3.664 1.635 1 89.38 91 VAL A O 1
ATOM 713 N N . ASN A 1 92 ? -16.516 4.508 0.162 1 91.38 92 ASN A N 1
ATOM 714 C CA . ASN A 1 92 ? -15.492 4.57 -0.875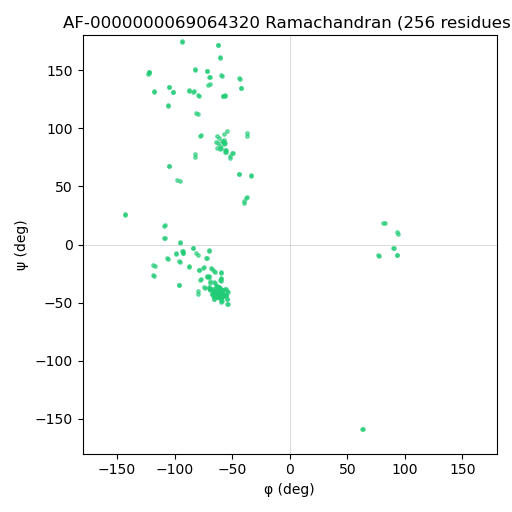 1 91.38 92 ASN A CA 1
ATOM 715 C C . ASN A 1 92 ? -14.352 5.504 -0.479 1 91.38 92 ASN A C 1
ATOM 717 O O . ASN A 1 92 ? -13.188 5.203 -0.728 1 91.38 92 ASN A O 1
ATOM 721 N N . CYS A 1 93 ? -14.711 6.566 0.123 1 95.25 93 CYS A N 1
ATOM 722 C CA . CYS A 1 93 ? -13.711 7.523 0.584 1 95.25 93 CYS A CA 1
ATOM 723 C C . CYS A 1 93 ? -12.844 6.926 1.688 1 95.25 93 CYS A C 1
ATOM 725 O O . CYS A 1 93 ? -11.617 7.02 1.641 1 95.25 93 CYS A O 1
ATOM 727 N N . GLN A 1 94 ? -13.477 6.312 2.619 1 95.06 94 GLN A N 1
ATOM 728 C CA . GLN A 1 94 ? -12.75 5.699 3.725 1 95.06 94 GLN A CA 1
ATOM 729 C C . GLN A 1 94 ? -11.852 4.566 3.232 1 95.06 94 GLN A C 1
ATOM 731 O O . GLN A 1 94 ? -10.734 4.398 3.721 1 95.06 94 GLN A O 1
ATOM 736 N N . HIS A 1 95 ? -12.32 3.879 2.271 1 92.69 95 HIS A N 1
ATOM 737 C CA . HIS A 1 95 ? -11.523 2.814 1.682 1 92.69 95 HIS A CA 1
ATOM 738 C C . HIS A 1 95 ? -10.289 3.377 0.974 1 92.69 95 HIS A C 1
ATOM 740 O O . HIS A 1 95 ? -9.188 2.846 1.12 1 92.69 95 HIS A O 1
ATOM 746 N N . SER A 1 96 ? -10.5 4.367 0.294 1 93.38 96 SER A N 1
ATOM 747 C CA . SER A 1 96 ? -9.375 5.012 -0.37 1 93.38 96 SER A CA 1
ATOM 748 C C . SER A 1 96 ? -8.344 5.504 0.642 1 93.38 96 SER A C 1
ATOM 750 O O . SER A 1 96 ? -7.137 5.375 0.42 1 93.38 96 SER A O 1
ATOM 752 N N . ALA A 1 97 ? -8.805 6.016 1.716 1 95.56 97 ALA A N 1
ATOM 753 C CA . ALA A 1 97 ? -7.906 6.465 2.779 1 95.56 97 ALA A CA 1
ATOM 754 C C . ALA A 1 97 ? -7.047 5.316 3.293 1 95.56 97 ALA A C 1
ATOM 756 O O . ALA A 1 97 ? -5.84 5.477 3.49 1 95.56 97 ALA A O 1
ATOM 757 N N . GLU A 1 98 ? -7.629 4.219 3.439 1 93.69 98 GLU A N 1
ATOM 758 C CA . GLU A 1 98 ? -6.902 3.055 3.938 1 93.69 98 GLU A CA 1
ATOM 759 C C . GLU A 1 98 ? -5.898 2.547 2.906 1 93.69 98 GLU A C 1
ATOM 761 O O . GLU A 1 98 ? -4.812 2.088 3.266 1 93.69 98 GLU A O 1
ATOM 766 N N . ILE A 1 99 ? -6.258 2.59 1.694 1 92.5 99 ILE A N 1
ATOM 767 C CA . ILE A 1 99 ? -5.336 2.189 0.638 1 92.5 99 ILE A CA 1
ATOM 768 C C . ILE A 1 99 ? -4.125 3.119 0.632 1 92.5 99 ILE A C 1
ATOM 770 O O . ILE A 1 99 ? -2.98 2.658 0.619 1 92.5 99 ILE A O 1
ATOM 774 N N . PHE A 1 100 ? -4.359 4.414 0.732 1 93.38 100 PHE A N 1
ATOM 775 C CA . PHE A 1 100 ? -3.268 5.375 0.801 1 93.38 100 PHE A CA 1
ATOM 776 C C . PHE A 1 100 ? -2.375 5.094 2.004 1 93.38 100 PHE A C 1
ATOM 778 O O . PHE A 1 100 ? -1.149 5.047 1.875 1 93.38 100 PHE A O 1
ATOM 785 N N . TRP A 1 101 ? -2.939 4.926 3.111 1 94.12 101 TRP A N 1
ATOM 786 C CA . TRP A 1 101 ? -2.199 4.672 4.344 1 94.12 101 TRP A CA 1
ATOM 787 C C . TRP A 1 101 ? -1.334 3.424 4.211 1 94.12 101 TRP A C 1
ATOM 789 O O . TRP A 1 101 ? -0.16 3.432 4.59 1 94.12 101 TRP A O 1
ATOM 799 N N . SER A 1 102 ? -1.917 2.387 3.65 1 91.56 102 SER A N 1
ATOM 800 C CA . SER A 1 102 ? -1.175 1.141 3.494 1 91.56 102 SER A CA 1
ATOM 801 C C . SER A 1 102 ? 0.005 1.315 2.543 1 91.56 102 SER A C 1
ATOM 803 O O . SER A 1 102 ? 1.095 0.796 2.795 1 91.56 102 SER A O 1
ATOM 805 N N . ALA A 1 103 ? -0.23 1.97 1.476 1 91.06 103 ALA A N 1
ATOM 806 C CA . ALA A 1 103 ? 0.838 2.227 0.512 1 91.06 103 ALA A CA 1
ATOM 807 C C . ALA A 1 103 ? 1.991 2.986 1.16 1 91.06 103 ALA A C 1
ATOM 809 O O . ALA A 1 103 ? 3.158 2.637 0.973 1 91.06 103 ALA A O 1
ATOM 810 N N . VAL A 1 104 ? 1.673 3.969 1.969 1 92.19 104 VAL A N 1
ATOM 811 C CA . VAL A 1 104 ? 2.701 4.801 2.588 1 92.19 104 VAL A CA 1
ATOM 812 C C . VAL A 1 104 ? 3.406 4.012 3.689 1 92.19 104 VAL A C 1
ATOM 814 O O . VAL A 1 104 ? 4.609 4.172 3.9 1 92.19 104 VAL A O 1
ATOM 817 N N . ARG A 1 105 ? 2.703 3.217 4.41 1 91.44 105 ARG A N 1
ATOM 818 C CA . ARG A 1 105 ? 3.301 2.406 5.465 1 91.44 105 ARG A CA 1
ATOM 819 C C . ARG A 1 105 ? 4.371 1.474 4.902 1 91.44 105 ARG A C 1
ATOM 821 O O . ARG A 1 105 ? 5.398 1.245 5.543 1 91.44 105 ARG A O 1
ATOM 828 N N . VAL A 1 106 ? 4.172 1.121 3.678 1 88.81 106 VAL A N 1
ATOM 829 C CA . VAL A 1 106 ? 5.086 0.156 3.076 1 88.81 106 VAL A CA 1
ATOM 830 C C . VAL A 1 106 ? 6.164 0.891 2.283 1 88.81 106 VAL A C 1
ATOM 832 O O . VAL A 1 106 ? 7.34 0.523 2.334 1 88.81 106 VAL A O 1
ATOM 835 N N . GLY A 1 107 ? 5.902 1.931 1.689 1 88.31 107 GLY A N 1
ATOM 836 C CA . GLY A 1 107 ? 6.773 2.473 0.66 1 88.31 107 GLY A CA 1
ATOM 837 C C . GLY A 1 107 ? 7.543 3.699 1.115 1 88.31 107 GLY A C 1
ATOM 838 O O . GLY A 1 107 ? 8.516 4.105 0.469 1 88.31 107 GLY A O 1
ATOM 839 N N . ALA A 1 108 ? 7.18 4.254 2.238 1 88.56 108 ALA A N 1
ATOM 840 C CA . ALA A 1 108 ? 7.758 5.562 2.543 1 88.56 108 ALA A CA 1
ATOM 841 C C . ALA A 1 108 ? 8.766 5.465 3.686 1 88.56 108 ALA A C 1
ATOM 843 O O . ALA A 1 108 ? 9.133 6.477 4.285 1 88.56 108 ALA A O 1
ATOM 844 N N . TYR A 1 109 ? 9.188 4.332 3.979 1 84.94 109 TYR A N 1
ATOM 845 C CA . TYR A 1 109 ? 10.078 4.078 5.105 1 84.94 109 TYR A CA 1
ATOM 846 C C . TYR A 1 109 ? 11.312 4.969 5.039 1 84.94 109 TYR A C 1
ATOM 848 O O . TYR A 1 109 ? 11.688 5.598 6.035 1 84.94 109 TYR A O 1
ATOM 856 N N . PHE A 1 110 ? 11.867 5.168 3.9 1 85.94 110 PHE A N 1
ATOM 857 C CA . PHE A 1 110 ? 13.156 5.844 3.754 1 85.94 110 PHE A CA 1
ATOM 858 C C . PHE A 1 110 ? 12.969 7.359 3.746 1 85.94 110 PHE A C 1
ATOM 860 O O . PHE A 1 110 ? 13.945 8.109 3.736 1 85.94 110 PHE A O 1
ATOM 867 N N . HIS A 1 111 ? 11.758 7.754 3.797 1 91.62 111 HIS A N 1
ATOM 868 C CA . HIS A 1 111 ? 11.523 9.188 3.67 1 91.62 111 HIS A CA 1
ATOM 869 C C . HIS A 1 111 ? 11.328 9.836 5.035 1 91.62 111 HIS A C 1
ATOM 871 O O . HIS A 1 111 ? 11.305 11.07 5.145 1 91.62 111 HIS A O 1
ATOM 877 N N . TYR A 1 112 ? 11.242 9.039 6.086 1 94.5 112 TYR A N 1
ATOM 878 C CA . TYR A 1 112 ? 11.117 9.594 7.43 1 94.5 112 TYR A CA 1
ATOM 879 C C . TYR A 1 112 ? 12.469 10.055 7.957 1 94.5 112 TYR A C 1
ATOM 881 O O . TYR A 1 112 ? 13.422 9.273 8 1 94.5 112 TYR A O 1
ATOM 889 N N . HIS A 1 113 ? 12.453 11.273 8.398 1 89.75 113 HIS A N 1
ATOM 890 C CA . HIS A 1 113 ? 13.719 11.875 8.812 1 89.75 113 HIS A CA 1
ATOM 891 C C . HIS A 1 113 ? 13.828 11.945 10.328 1 89.75 113 HIS A C 1
ATOM 893 O O . HIS A 1 113 ? 12.906 12.414 11 1 89.75 113 HIS A O 1
ATOM 899 N N . GLU A 1 114 ? 15.047 11.562 10.812 1 89.62 114 GLU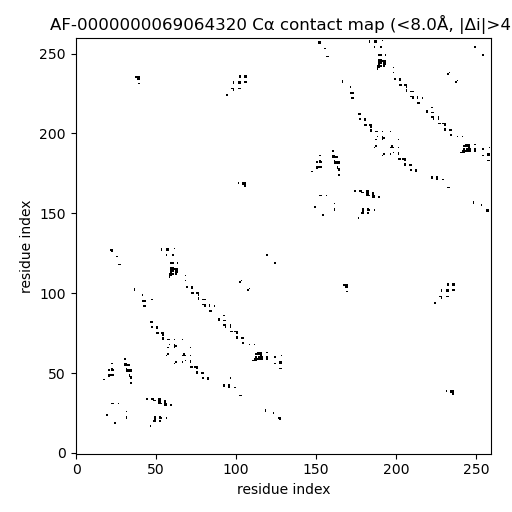 A N 1
ATOM 900 C CA . GLU A 1 114 ? 15.328 11.742 12.234 1 89.62 114 GLU A CA 1
ATOM 901 C C . GLU A 1 114 ? 16.078 13.047 12.484 1 89.62 114 GLU A C 1
ATOM 903 O O . GLU A 1 114 ? 16.156 13.516 13.625 1 89.62 114 GLU A O 1
ATOM 908 N N . THR A 1 115 ? 16.578 13.594 11.383 1 92.75 115 THR A N 1
ATOM 909 C CA . THR A 1 115 ? 17.156 14.93 11.438 1 92.75 115 THR A CA 1
ATOM 910 C C . THR A 1 115 ? 16.234 15.945 10.789 1 92.75 115 THR A C 1
ATOM 912 O O . THR A 1 115 ? 15.977 15.883 9.578 1 92.75 115 THR A O 1
ATOM 915 N N . ALA A 1 116 ? 15.812 16.891 11.523 1 94.88 116 ALA A N 1
ATOM 916 C CA . ALA A 1 116 ? 14.82 17.859 11.047 1 94.88 116 ALA A CA 1
ATOM 917 C C . ALA A 1 116 ? 15.484 18.984 10.258 1 94.88 116 ALA A C 1
ATOM 919 O O . ALA A 1 116 ? 16.469 19.562 10.719 1 94.88 116 ALA A O 1
ATOM 920 N N . PRO A 1 117 ? 14.953 19.281 9.109 1 96.56 117 PRO A N 1
ATOM 921 C CA . PRO A 1 117 ? 15.43 20.469 8.391 1 96.56 117 PRO A CA 1
ATOM 922 C C . PRO A 1 117 ? 15.195 21.766 9.164 1 96.56 117 PRO A C 1
ATOM 924 O O . PRO A 1 117 ? 14.445 21.781 10.141 1 96.56 117 PRO A O 1
ATOM 927 N N . ALA A 1 118 ? 15.734 22.812 8.656 1 96.38 118 ALA A N 1
ATOM 928 C CA . ALA A 1 118 ? 15.758 24.094 9.367 1 96.38 118 ALA A CA 1
ATOM 929 C C . ALA A 1 118 ? 14.344 24.641 9.547 1 96.38 118 ALA A C 1
ATOM 931 O O . ALA A 1 118 ? 14.023 25.234 10.578 1 96.38 118 ALA A O 1
ATOM 932 N N . TYR A 1 119 ? 13.5 24.375 8.586 1 97.69 119 TYR A N 1
ATOM 933 C CA . TYR A 1 119 ? 12.188 25 8.633 1 97.69 119 TYR A CA 1
ATOM 934 C C . TYR A 1 119 ? 11.328 24.391 9.734 1 97.69 119 TYR A C 1
ATOM 936 O O . TYR A 1 119 ? 10.289 24.953 10.102 1 97.69 119 TYR A O 1
ATOM 944 N N . CYS A 1 120 ? 11.773 23.312 10.273 1 98.12 120 CYS A N 1
ATOM 945 C CA . CYS A 1 120 ? 11 22.625 11.312 1 98.12 120 CYS A CA 1
ATOM 946 C C . CYS A 1 120 ? 11 23.438 12.602 1 98.12 120 CYS A C 1
ATOM 948 O O . CYS A 1 120 ? 10.258 23.125 13.539 1 98.12 120 CYS A O 1
ATOM 950 N N . SER A 1 121 ? 11.734 24.531 12.664 1 97.44 121 SER A N 1
ATOM 951 C CA . SER A 1 121 ? 11.75 25.422 13.828 1 97.44 121 SER A CA 1
ATOM 952 C C . SER A 1 121 ? 10.742 26.547 13.688 1 97.44 121 SER A C 1
ATOM 954 O O . SER A 1 121 ? 10.531 27.328 14.617 1 97.44 121 SER A O 1
ATOM 956 N N . GLU A 1 122 ? 10.109 26.656 12.586 1 97.88 122 GLU A N 1
ATOM 957 C CA . GLU A 1 122 ? 9.156 27.734 12.344 1 97.88 122 GLU A CA 1
ATOM 958 C C . GLU A 1 122 ? 7.879 27.531 13.148 1 97.88 122 GLU A C 1
ATOM 960 O O . GLU A 1 122 ? 7.426 26.391 13.336 1 97.88 122 GLU A O 1
ATOM 965 N N . PRO A 1 123 ? 7.238 28.625 13.539 1 96.62 123 PRO A N 1
ATOM 966 C CA . PRO A 1 123 ? 6.094 28.531 14.445 1 96.62 123 PRO A CA 1
ATOM 967 C C . PRO A 1 123 ? 4.883 27.859 13.805 1 96.62 123 PRO A C 1
ATOM 969 O O . PRO A 1 123 ? 4.055 27.266 14.508 1 96.62 123 PRO A O 1
ATOM 972 N N . TRP A 1 124 ? 4.805 27.828 12.5 1 96.75 124 TRP A N 1
ATOM 973 C CA . TRP A 1 124 ? 3.609 27.328 11.828 1 96.75 124 TRP A CA 1
ATOM 974 C C . TRP A 1 124 ? 3.604 25.797 11.805 1 96.75 124 TRP A C 1
ATOM 976 O O . TRP A 1 124 ? 2.58 25.172 11.5 1 96.75 124 TRP A O 1
ATOM 986 N N . ILE A 1 125 ? 4.688 25.109 12.195 1 98 125 ILE A N 1
ATOM 987 C CA . ILE A 1 125 ? 4.836 23.656 12.102 1 98 125 ILE A CA 1
ATOM 988 C C . ILE A 1 125 ? 3.775 22.969 12.953 1 98 125 ILE A C 1
ATOM 990 O O . ILE A 1 125 ? 3.234 21.938 12.562 1 98 125 ILE A O 1
ATOM 994 N N . SER A 1 126 ? 3.461 23.562 14.094 1 96.12 126 SER A N 1
ATOM 995 C CA . SER A 1 126 ? 2.52 22.953 15.023 1 96.12 126 SER A CA 1
ATOM 996 C C . SER A 1 126 ? 1.149 22.766 14.375 1 96.12 126 SER A C 1
ATOM 998 O O . SER A 1 126 ? 0.452 21.781 14.664 1 96.12 126 SER A O 1
ATOM 1000 N N . GLN A 1 127 ? 0.74 23.609 13.453 1 95.69 127 GLN A N 1
ATOM 1001 C CA . GLN A 1 127 ? -0.553 23.516 12.781 1 95.69 127 GLN A CA 1
ATOM 1002 C C . GLN A 1 127 ? -0.581 22.344 11.805 1 95.69 127 GLN A C 1
ATOM 1004 O O . GLN A 1 127 ? -1.642 21.766 11.547 1 95.69 127 GLN A O 1
ATOM 1009 N N . CYS A 1 128 ? 0.555 21.984 11.289 1 97.5 128 CYS A N 1
ATOM 1010 C CA . CYS A 1 128 ? 0.627 20.891 10.336 1 97.5 128 CYS A CA 1
ATOM 1011 C C . CYS A 1 128 ? 0.778 19.547 11.055 1 97.5 128 CYS A C 1
ATOM 1013 O O . CYS A 1 128 ? 0.555 18.5 10.469 1 97.5 128 CYS A O 1
ATOM 1015 N N . LEU A 1 129 ? 1.197 19.578 12.297 1 96.75 129 LEU A N 1
ATOM 1016 C CA . LEU A 1 129 ? 1.37 18.344 13.078 1 96.75 129 LEU A CA 1
ATOM 1017 C C . LEU A 1 129 ? 0.131 18.062 13.914 1 96.75 129 LEU A C 1
ATOM 1019 O O . LEU A 1 129 ? 0.124 17.109 14.711 1 96.75 129 LEU A O 1
ATOM 1023 N N . ALA A 1 130 ? -0.886 18.938 13.781 1 86.62 130 ALA A N 1
ATOM 1024 C CA . ALA A 1 130 ? -2.135 18.75 14.516 1 86.62 130 ALA A CA 1
ATOM 1025 C C . ALA A 1 130 ? -3.127 17.906 13.719 1 86.62 130 ALA A C 1
ATOM 1027 O O . ALA A 1 130 ? -3.07 17.875 12.492 1 86.62 130 ALA A O 1
ATOM 1028 N N . MET B 1 1 ? -55.344 -37.062 4.844 1 34.38 1 MET B N 1
ATOM 1029 C CA . MET B 1 1 ? -54.125 -36.938 4.047 1 34.38 1 MET B CA 1
ATOM 1030 C C . MET B 1 1 ? -53.219 -35.844 4.586 1 34.38 1 MET B C 1
ATOM 1032 O O . MET B 1 1 ? -53.562 -34.656 4.496 1 34.38 1 MET B O 1
ATOM 1036 N N . GLN B 1 2 ? -52.594 -36.031 5.812 1 39.84 2 GLN B N 1
ATOM 1037 C CA . GLN B 1 2 ? -51.688 -35.156 6.523 1 39.84 2 GLN B CA 1
ATOM 1038 C C . GLN B 1 2 ? -50.469 -34.812 5.66 1 39.84 2 GLN B C 1
ATOM 1040 O O . GLN B 1 2 ? -49.781 -35.719 5.148 1 39.84 2 GLN B O 1
ATOM 1045 N N . PHE B 1 3 ? -50.5 -33.625 4.934 1 38.06 3 PHE B N 1
ATOM 1046 C CA . PHE B 1 3 ? -49.406 -33.062 4.133 1 38.06 3 PHE B CA 1
ATOM 1047 C C . PHE B 1 3 ? -48.188 -32.781 4.996 1 38.06 3 PHE B C 1
ATOM 1049 O O . PHE B 1 3 ? -48.25 -31.953 5.906 1 38.06 3 PHE B O 1
ATOM 1056 N N . SER B 1 4 ? -47.312 -33.781 5.309 1 38.94 4 SER B N 1
ATOM 1057 C CA . SER B 1 4 ? -46.031 -33.531 5.969 1 38.94 4 SER B CA 1
ATOM 1058 C C . SER B 1 4 ? -45.125 -32.656 5.109 1 38.94 4 SER B C 1
ATOM 1060 O O . SER B 1 4 ? -44.844 -32.969 3.955 1 38.94 4 SER B O 1
ATOM 1062 N N . VAL B 1 5 ? -45.219 -31.344 5.195 1 39.06 5 VAL B N 1
ATOM 1063 C CA . VAL B 1 5 ? -44.281 -30.391 4.59 1 39.06 5 VAL B CA 1
ATOM 1064 C C . VAL B 1 5 ? -42.875 -30.656 5.098 1 39.06 5 VAL B C 1
ATOM 1066 O O . VAL B 1 5 ? -42.625 -30.672 6.309 1 39.06 5 VAL B O 1
ATOM 1069 N N . TYR B 1 6 ? -42.094 -31.594 4.434 1 39.34 6 TYR B N 1
ATOM 1070 C CA . TYR B 1 6 ? -40.656 -31.688 4.711 1 39.34 6 TYR B CA 1
ATOM 1071 C C . TYR B 1 6 ? -39.969 -30.391 4.352 1 39.34 6 TYR B C 1
ATOM 1073 O O . TYR B 1 6 ? -40.062 -29.906 3.221 1 39.34 6 TYR B O 1
ATOM 1081 N N . LEU B 1 7 ? -39.844 -29.469 5.328 1 34.44 7 LEU B N 1
ATOM 1082 C CA . LEU B 1 7 ? -38.969 -28.312 5.215 1 34.44 7 LEU B CA 1
ATOM 1083 C C . LEU B 1 7 ? -37.531 -28.719 4.934 1 34.44 7 LEU B C 1
ATOM 1085 O O . LEU B 1 7 ? -36.906 -29.438 5.738 1 34.44 7 LEU B O 1
ATOM 1089 N N . PHE B 1 8 ? -37.156 -28.891 3.641 1 33.16 8 PHE B N 1
ATOM 1090 C CA . PHE B 1 8 ? -35.75 -29.094 3.26 1 33.16 8 PHE B CA 1
ATOM 1091 C C . PHE B 1 8 ? -34.906 -27.906 3.699 1 33.16 8 PHE B C 1
ATOM 1093 O O . PHE B 1 8 ? -35.062 -26.797 3.186 1 33.16 8 PHE B O 1
ATOM 1100 N N . LEU B 1 9 ? -34.469 -27.875 4.98 1 34.16 9 LEU B N 1
ATOM 1101 C CA . LEU B 1 9 ? -33.438 -26.922 5.395 1 34.16 9 LEU B CA 1
ATOM 1102 C C . LEU B 1 9 ? -32.188 -27.078 4.562 1 34.16 9 LEU B C 1
ATOM 1104 O O . LEU B 1 9 ? -31.531 -28.125 4.602 1 34.16 9 LEU B O 1
ATOM 1108 N N . LEU B 1 10 ? -32.062 -26.406 3.443 1 32.25 10 LEU B N 1
ATOM 1109 C CA . LEU B 1 10 ? -30.812 -26.344 2.699 1 32.25 10 LEU B CA 1
ATOM 1110 C C . LEU B 1 10 ? -29.672 -25.828 3.58 1 32.25 10 LEU B C 1
ATOM 1112 O O . LEU B 1 10 ? -29.719 -24.672 4.027 1 32.25 10 LEU B O 1
ATOM 1116 N N . VAL B 1 11 ? -29.125 -26.688 4.406 1 30.84 11 VAL B N 1
ATOM 1117 C CA . VAL B 1 11 ? -27.906 -26.312 5.102 1 30.84 11 VAL B CA 1
ATOM 1118 C C . VAL B 1 11 ? -26.844 -25.906 4.086 1 30.84 11 VAL B C 1
ATOM 1120 O O . VAL B 1 11 ? -26.406 -26.719 3.271 1 30.84 11 VAL B O 1
ATOM 1123 N N . VAL B 1 12 ? -26.875 -24.719 3.6 1 33.91 12 VAL B N 1
ATOM 1124 C CA . VAL B 1 12 ? -25.719 -24.188 2.873 1 33.91 12 VAL B CA 1
ATOM 1125 C C . VAL B 1 12 ? -24.453 -24.391 3.686 1 33.91 12 VAL B C 1
ATOM 1127 O O . VAL B 1 12 ? -24.297 -23.828 4.766 1 33.91 12 VAL B O 1
ATOM 1130 N N . PHE B 1 13 ? -23.922 -25.609 3.676 1 33.16 13 PHE B N 1
ATOM 1131 C CA . PHE B 1 13 ? -22.562 -25.797 4.18 1 33.16 13 PHE B CA 1
ATOM 1132 C C . PHE B 1 13 ? -21.594 -24.812 3.521 1 33.16 13 PHE B C 1
ATOM 1134 O O . PHE B 1 13 ? -21.328 -24.906 2.32 1 33.16 13 PHE B O 1
ATOM 1141 N N . ALA B 1 14 ? -21.672 -23.609 3.926 1 35.19 14 ALA B N 1
ATOM 1142 C CA . ALA B 1 14 ? -20.5 -22.797 3.59 1 35.19 14 ALA B CA 1
ATOM 1143 C C . ALA B 1 14 ? -19.219 -23.562 3.859 1 35.19 14 ALA B C 1
ATOM 1145 O O . ALA B 1 14 ? -18.766 -23.656 5.004 1 35.19 14 ALA B O 1
ATOM 1146 N N . GLY B 1 15 ? -19 -24.703 3.205 1 33.22 15 GLY B N 1
ATOM 1147 C CA . GLY B 1 15 ? -17.656 -25.25 3.24 1 33.22 15 GLY B CA 1
ATOM 1148 C C . GLY B 1 15 ? -16.578 -24.203 3.184 1 33.22 15 GLY B C 1
ATOM 1149 O O . GLY B 1 15 ? -16.656 -23.266 2.375 1 33.22 15 GLY B O 1
ATOM 1150 N N . SER B 1 16 ? -16.125 -23.797 4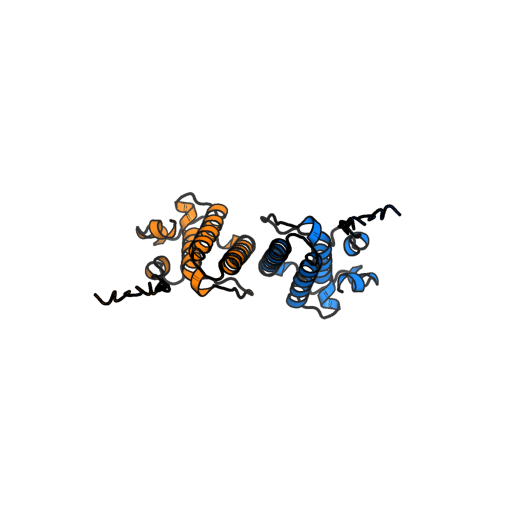.266 1 37.28 16 SER B N 1
ATOM 1151 C CA . SER B 1 16 ? -14.797 -23.188 4.262 1 37.28 16 SER B CA 1
ATOM 1152 C C . SER B 1 16 ? -13.898 -23.844 3.211 1 37.28 16 SER B C 1
ATOM 1154 O O . SER B 1 16 ? -13.516 -25 3.346 1 37.28 16 SER B O 1
ATOM 1156 N N . VAL B 1 17 ? -14.188 -23.844 2 1 38.12 17 VAL B N 1
ATOM 1157 C CA . VAL B 1 17 ? -13.289 -24.328 0.963 1 38.12 17 VAL B CA 1
ATOM 1158 C C . VAL B 1 17 ? -11.852 -23.938 1.303 1 38.12 17 VAL B C 1
ATOM 1160 O O . VAL B 1 17 ? -11.438 -22.797 1.06 1 38.12 17 VAL B O 1
ATOM 1163 N N . TYR B 1 18 ? -11.352 -23.984 2.521 1 45.56 18 TYR B N 1
ATOM 1164 C CA . TYR B 1 18 ? -9.898 -24.016 2.678 1 45.56 18 TYR B CA 1
ATOM 1165 C C . TYR B 1 18 ? -9.258 -24.906 1.619 1 45.56 18 TYR B C 1
ATOM 1167 O O . TYR B 1 18 ? -9.062 -26.109 1.843 1 45.56 18 TYR B O 1
ATOM 1175 N N . GLY B 1 19 ? -9.695 -24.953 0.43 1 54.81 19 GLY B N 1
ATOM 1176 C CA . GLY B 1 19 ? -8.969 -25.812 -0.497 1 54.81 19 GLY B CA 1
ATOM 1177 C C . GLY B 1 19 ? -7.465 -25.688 -0.368 1 54.81 19 GLY B C 1
ATOM 1178 O O . GLY B 1 19 ? -6.957 -24.703 0.164 1 54.81 19 GLY B O 1
ATOM 1179 N N . GLY B 1 20 ? -6.637 -26.828 -0.504 1 79.81 20 GLY B N 1
ATOM 1180 C CA . GLY B 1 20 ? -5.188 -26.953 -0.484 1 79.81 20 GLY B CA 1
ATOM 1181 C C . GLY B 1 20 ? -4.488 -25.844 -1.264 1 79.81 20 GLY B C 1
ATOM 1182 O O . GLY B 1 20 ? -5.102 -25.203 -2.111 1 79.81 20 GLY B O 1
ATOM 1183 N N . ASP B 1 21 ? -3.516 -25.297 -0.742 1 94.31 21 ASP B N 1
ATOM 1184 C CA . ASP B 1 21 ? -2.658 -24.344 -1.437 1 94.31 21 ASP B CA 1
ATOM 1185 C C . ASP B 1 21 ? -1.699 -25.062 -2.389 1 94.31 21 ASP B C 1
ATOM 1187 O O . ASP B 1 21 ? -0.643 -25.531 -1.971 1 94.31 21 ASP B O 1
ATOM 1191 N N . PHE B 1 22 ? -2.164 -25.156 -3.674 1 96.31 22 PHE B N 1
ATOM 1192 C CA . PHE B 1 22 ? -1.448 -25.922 -4.688 1 96.31 22 PHE B CA 1
ATOM 1193 C C . PHE B 1 22 ? -0.004 -25.453 -4.805 1 96.31 22 PHE B C 1
ATOM 1195 O O . PHE B 1 22 ? 0.919 -26.266 -4.855 1 96.31 22 PHE B O 1
ATOM 1202 N N . CYS B 1 23 ? 0.236 -24.156 -4.801 1 97.88 23 CYS B N 1
ATOM 1203 C CA . CYS B 1 23 ? 1.58 -23.609 -4.973 1 97.88 23 CYS B CA 1
ATOM 1204 C C . CYS B 1 23 ? 2.445 -23.906 -3.752 1 97.88 23 CYS B C 1
ATOM 1206 O O . CYS B 1 23 ? 3.635 -24.188 -3.883 1 97.88 23 CYS B O 1
ATOM 1208 N N . MET B 1 24 ? 1.814 -23.828 -2.611 1 97.12 24 MET B N 1
ATOM 1209 C CA . MET B 1 24 ? 2.549 -24.188 -1.399 1 97.12 24 MET B CA 1
ATOM 1210 C C . MET B 1 24 ? 2.979 -25.656 -1.431 1 97.12 24 MET B C 1
ATOM 1212 O O . MET B 1 24 ? 4.086 -25.984 -1.005 1 97.12 24 MET B O 1
ATOM 1216 N N . ASP B 1 25 ? 2.184 -26.453 -1.956 1 97 25 ASP B N 1
ATOM 1217 C CA . ASP B 1 25 ? 2.416 -27.891 -1.956 1 97 25 ASP B CA 1
ATOM 1218 C C . ASP B 1 25 ? 3.498 -28.266 -2.965 1 97 25 ASP B C 1
ATOM 1220 O O . ASP B 1 25 ? 4.113 -29.328 -2.852 1 97 25 ASP B O 1
ATOM 1224 N N . HIS B 1 26 ? 3.785 -27.453 -3.914 1 97.62 26 HIS B N 1
ATOM 1225 C CA . HIS B 1 26 ? 4.652 -27.875 -5.008 1 97.62 26 HIS B CA 1
ATOM 1226 C C . HIS B 1 26 ? 5.93 -27.031 -5.055 1 97.62 26 HIS B C 1
ATOM 1228 O O . HIS B 1 26 ? 6.961 -27.5 -5.547 1 97.62 26 HIS B O 1
ATOM 1234 N N . ALA B 1 27 ? 5.816 -25.812 -4.566 1 97.94 27 ALA B N 1
ATOM 1235 C CA . ALA B 1 27 ? 6.98 -24.938 -4.648 1 97.94 27 ALA B CA 1
ATOM 1236 C C . ALA B 1 27 ? 8.094 -25.406 -3.711 1 97.94 27 ALA B C 1
ATOM 1238 O O . ALA B 1 27 ? 7.816 -25.969 -2.646 1 97.94 27 ALA B O 1
ATOM 1239 N N . PRO B 1 28 ? 9.32 -25.234 -4.16 1 97.94 28 PRO B N 1
ATOM 1240 C CA . PRO B 1 28 ? 10.391 -25.516 -3.203 1 97.94 28 PRO B CA 1
ATOM 1241 C C . PRO B 1 28 ? 10.328 -24.641 -1.962 1 97.94 28 PRO B C 1
ATOM 1243 O O . PRO B 1 28 ? 9.703 -23.578 -1.987 1 97.94 28 PRO B O 1
ATOM 1246 N N . SER B 1 29 ? 11.008 -25.141 -0.979 1 95.75 29 SER B N 1
ATOM 1247 C CA . SER B 1 29 ? 11.047 -24.391 0.277 1 95.75 29 SER B CA 1
ATOM 1248 C C . SER B 1 29 ? 11.562 -22.984 0.065 1 95.75 29 SER B C 1
ATOM 1250 O O . SER B 1 29 ? 12.57 -22.781 -0.612 1 95.75 29 SER B O 1
ATOM 1252 N N . GLY B 1 30 ? 10.797 -22.031 0.552 1 96.12 30 GLY B N 1
ATOM 1253 C CA . GLY B 1 30 ? 11.242 -20.641 0.516 1 96.12 30 GLY B CA 1
ATOM 1254 C C . GLY B 1 30 ? 10.773 -19.891 -0.716 1 96.12 30 GLY B C 1
ATOM 1255 O O . GLY B 1 30 ? 10.875 -18.672 -0.783 1 96.12 30 GLY B O 1
ATOM 1256 N N . ALA B 1 31 ? 10.195 -20.609 -1.671 1 96.94 31 ALA B N 1
ATOM 1257 C CA . ALA B 1 31 ? 9.766 -19.938 -2.898 1 96.94 31 ALA B CA 1
ATOM 1258 C C . ALA B 1 31 ? 8.469 -19.172 -2.68 1 96.94 31 ALA B C 1
ATOM 1260 O O . ALA B 1 31 ? 8.211 -18.172 -3.359 1 96.94 31 ALA B O 1
ATOM 1261 N N . VAL B 1 32 ? 7.688 -19.719 -1.749 1 97.25 32 VAL B N 1
ATOM 1262 C CA . VAL B 1 32 ? 6.473 -19.016 -1.357 1 97.25 32 VAL B CA 1
ATOM 1263 C C . VAL B 1 32 ? 6.488 -18.766 0.148 1 97.25 32 VAL B C 1
ATOM 1265 O O . VAL B 1 32 ? 7.062 -19.547 0.911 1 97.25 32 VAL B O 1
ATOM 1268 N N . ASP B 1 33 ? 5.891 -17.625 0.572 1 95.19 33 ASP B N 1
ATOM 1269 C CA . ASP B 1 33 ? 5.941 -17.281 1.99 1 95.19 33 ASP B CA 1
ATOM 1270 C C . ASP B 1 33 ? 4.637 -16.625 2.447 1 95.19 33 ASP B C 1
ATOM 1272 O O . ASP B 1 33 ? 4.625 -15.852 3.402 1 95.19 33 ASP B O 1
ATOM 1276 N N . GLY B 1 34 ? 3.553 -16.938 1.751 1 94.31 34 GLY B N 1
ATOM 1277 C CA . GLY B 1 34 ? 2.266 -16.375 2.139 1 94.31 34 GLY B CA 1
ATOM 1278 C C . GLY B 1 34 ? 2.215 -14.859 2.029 1 94.31 34 GLY B C 1
ATOM 1279 O O . GLY B 1 34 ? 2.906 -14.273 1.195 1 94.31 34 GLY B O 1
ATOM 1280 N N . CYS B 1 35 ? 1.271 -14.281 2.77 1 92.62 35 CYS B N 1
ATOM 1281 C CA . CYS B 1 35 ? 1.099 -12.836 2.762 1 92.62 35 CYS B CA 1
ATOM 1282 C C . CYS B 1 35 ? 2.088 -12.164 3.707 1 92.62 35 CYS B C 1
ATOM 1284 O O . CYS B 1 35 ? 1.727 -11.781 4.824 1 92.62 35 CYS B O 1
ATOM 1286 N N . SER B 1 36 ? 3.316 -12.008 3.344 1 86.44 36 SER B N 1
ATOM 1287 C CA . SER B 1 36 ? 4.375 -11.484 4.203 1 86.44 36 SER B CA 1
ATOM 1288 C C . SER B 1 36 ? 4.613 -10 3.951 1 86.44 36 SER B C 1
ATOM 1290 O O . SER B 1 36 ? 5.723 -9.594 3.609 1 86.44 36 SER B O 1
ATOM 1292 N N . VAL B 1 37 ? 3.588 -9.172 4.066 1 79.31 37 VAL B N 1
ATOM 1293 C CA . VAL B 1 37 ? 3.77 -7.734 3.943 1 79.31 37 VAL B CA 1
ATOM 1294 C C . VAL B 1 37 ? 4.27 -7.16 5.27 1 79.31 37 VAL B C 1
ATOM 1296 O O . VAL B 1 37 ? 3.559 -7.203 6.277 1 79.31 37 VAL B O 1
ATOM 1299 N N . PRO B 1 38 ? 5.457 -6.707 5.223 1 74.31 38 PRO B N 1
ATOM 1300 C CA . PRO B 1 38 ? 6.016 -6.207 6.48 1 74.31 38 PRO B CA 1
ATOM 1301 C C . PRO B 1 38 ? 5.199 -5.062 7.074 1 74.31 38 PRO B C 1
ATOM 1303 O O . PRO B 1 38 ? 4.602 -4.277 6.336 1 74.31 38 PRO B O 1
ATOM 1306 N N . LEU B 1 39 ? 5.109 -4.953 8.312 1 69.44 39 LEU B N 1
ATOM 1307 C CA . LEU B 1 39 ? 4.613 -3.834 9.109 1 69.44 39 LEU B CA 1
ATOM 1308 C C . LEU B 1 39 ? 3.088 -3.785 9.078 1 69.44 39 LEU B C 1
ATOM 1310 O O . LEU B 1 39 ? 2.479 -2.953 9.758 1 69.44 39 LEU B O 1
ATOM 1314 N N . LEU B 1 40 ? 2.539 -4.625 8.211 1 76.38 40 LEU B N 1
ATOM 1315 C CA . LEU B 1 40 ? 1.089 -4.512 8.094 1 76.38 40 LEU B CA 1
ATOM 1316 C C . LEU B 1 40 ? 0.407 -5.812 8.5 1 76.38 40 LEU B C 1
ATOM 1318 O O . LEU B 1 40 ? 0.916 -6.898 8.219 1 76.38 40 LEU B O 1
ATOM 1322 N N . HIS B 1 41 ? -0.611 -5.656 9.367 1 78.94 41 HIS B N 1
ATOM 1323 C CA . HIS B 1 41 ? -1.567 -6.734 9.594 1 78.94 41 HIS B CA 1
ATOM 1324 C C . HIS B 1 41 ? -2.865 -6.492 8.828 1 78.94 41 HIS B C 1
ATOM 1326 O O . HIS B 1 41 ? -3.363 -5.363 8.789 1 78.94 41 HIS B O 1
ATOM 1332 N N . PHE B 1 42 ? -3.254 -7.613 8.109 1 81.25 42 PHE B N 1
ATOM 1333 C CA . PHE B 1 42 ? -4.422 -7.43 7.262 1 81.25 42 PHE B CA 1
ATOM 1334 C C . PHE B 1 42 ? -5.52 -8.422 7.625 1 81.25 42 PHE B C 1
ATOM 1336 O O . PHE B 1 42 ? -5.23 -9.555 8.023 1 81.25 42 PHE B O 1
ATOM 1343 N N . ASP B 1 43 ? -6.684 -7.891 7.402 1 88.31 43 ASP B N 1
ATOM 1344 C CA . ASP B 1 43 ? -7.832 -8.789 7.469 1 88.31 43 A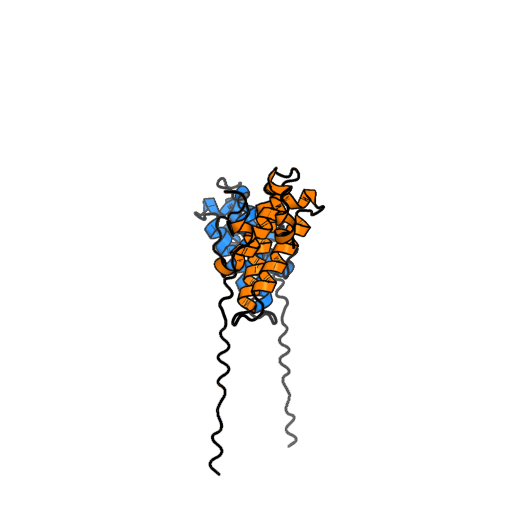SP B CA 1
ATOM 1345 C C . ASP B 1 43 ? -7.848 -9.75 6.289 1 88.31 43 ASP B C 1
ATOM 1347 O O . ASP B 1 43 ? -7.418 -9.398 5.188 1 88.31 43 ASP B O 1
ATOM 1351 N N . TYR B 1 44 ? -8.172 -11.094 6.543 1 92.75 44 TYR B N 1
ATOM 1352 C CA . TYR B 1 44 ? -8.391 -12.109 5.516 1 92.75 44 TYR B CA 1
ATOM 1353 C C . TYR B 1 44 ? -7.062 -12.68 5.031 1 92.75 44 TYR B C 1
ATOM 1355 O O . TYR B 1 44 ? -6.973 -13.203 3.916 1 92.75 44 TYR B O 1
ATOM 1363 N N . GLU B 1 45 ? -6.031 -12.469 5.848 1 93.19 45 GLU B N 1
ATOM 1364 C CA . GLU B 1 45 ? -4.723 -13 5.477 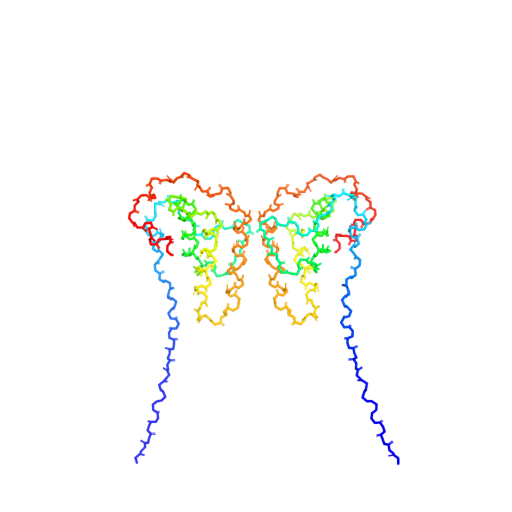1 93.19 45 GLU B CA 1
ATOM 1365 C C . GLU B 1 45 ? -4.797 -14.5 5.195 1 93.19 45 GLU B C 1
ATOM 1367 O O . GLU B 1 45 ? -4.254 -14.977 4.195 1 93.19 45 GLU B O 1
ATOM 1372 N N . ALA B 1 46 ? -5.441 -15.188 6.078 1 91.81 46 ALA B N 1
ATOM 1373 C CA . ALA B 1 46 ? -5.559 -16.641 5.906 1 91.81 46 ALA B CA 1
ATOM 1374 C C . ALA B 1 46 ? -6.262 -16.984 4.598 1 91.81 46 ALA B C 1
ATOM 1376 O O . ALA B 1 46 ? -5.832 -17.875 3.873 1 91.81 46 ALA B O 1
ATOM 1377 N N . GLN B 1 47 ? -7.273 -16.266 4.25 1 93.56 47 GLN B N 1
ATOM 1378 C CA . GLN B 1 47 ? -8.047 -16.5 3.037 1 93.56 47 GLN B CA 1
ATOM 1379 C C . GLN B 1 47 ? -7.246 -16.141 1.792 1 93.56 47 GLN B C 1
ATOM 1381 O O . GLN B 1 47 ? -7.422 -16.734 0.732 1 93.56 47 GLN B O 1
ATOM 1386 N N . PHE B 1 48 ? -6.32 -15.18 1.989 1 96.12 48 PHE B N 1
ATOM 1387 C CA . PHE B 1 48 ? -5.582 -14.672 0.838 1 96.12 48 PHE B CA 1
ATOM 1388 C C . PHE B 1 48 ? -4.285 -15.445 0.643 1 96.12 48 PHE B C 1
ATOM 1390 O O . PHE B 1 48 ? -3.625 -15.312 -0.391 1 96.12 48 PHE B O 1
ATOM 1397 N N . THR B 1 49 ? -3.951 -16.281 1.542 1 96.5 49 THR B N 1
ATOM 1398 C CA . THR B 1 49 ? -2.646 -16.938 1.55 1 96.5 49 THR B CA 1
ATOM 1399 C C . THR B 1 49 ? -2.408 -17.688 0.239 1 96.5 49 THR B C 1
ATOM 1401 O O . THR B 1 49 ? -1.345 -17.547 -0.371 1 96.5 49 THR B O 1
ATOM 1404 N N . PRO B 1 50 ? -3.346 -18.422 -0.319 1 97 50 PRO B N 1
ATOM 1405 C CA . PRO B 1 50 ? -3.082 -19.062 -1.612 1 97 50 PRO B CA 1
ATOM 1406 C C . PRO B 1 50 ? -2.812 -18.047 -2.723 1 97 50 PRO B C 1
ATOM 1408 O O . PRO B 1 50 ? -1.975 -18.297 -3.596 1 97 50 PRO B O 1
ATOM 1411 N N . SER B 1 51 ? -3.512 -16.938 -2.668 1 97.5 51 SER B N 1
ATOM 1412 C CA . SER B 1 51 ? -3.271 -15.891 -3.652 1 97.5 51 SER B CA 1
ATOM 1413 C C . SER B 1 51 ? -1.883 -15.281 -3.482 1 97.5 51 SER B C 1
ATOM 1415 O O . SER B 1 51 ? -1.21 -14.977 -4.469 1 97.5 51 SER B O 1
ATOM 1417 N N . CYS B 1 52 ? -1.51 -15.141 -2.26 1 97.5 52 CYS B N 1
ATOM 1418 C CA . CYS B 1 52 ? -0.165 -14.641 -1.983 1 97.5 52 CYS B CA 1
ATOM 1419 C C . CYS B 1 52 ? 0.889 -15.594 -2.545 1 97.5 52 CYS B C 1
ATOM 1421 O O . CYS B 1 52 ? 1.85 -15.148 -3.18 1 97.5 52 CYS B O 1
ATOM 1423 N N . ASN B 1 53 ? 0.685 -16.812 -2.326 1 98.25 53 ASN B N 1
ATOM 1424 C CA . ASN B 1 53 ? 1.638 -17.812 -2.812 1 98.25 53 ASN B CA 1
ATOM 1425 C C . ASN B 1 53 ? 1.675 -17.844 -4.336 1 98.25 53 ASN B C 1
ATOM 1427 O O . ASN B 1 53 ? 2.746 -17.984 -4.934 1 98.25 53 ASN B O 1
ATOM 1431 N N . LYS B 1 54 ? 0.564 -17.734 -4.988 1 98.38 54 LYS B N 1
ATOM 1432 C CA . LYS B 1 54 ? 0.553 -17.609 -6.441 1 98.38 54 LYS B CA 1
ATOM 1433 C C . LYS B 1 54 ? 1.331 -16.375 -6.891 1 98.38 54 LYS B C 1
ATOM 1435 O O . LYS B 1 54 ? 2.059 -16.422 -7.887 1 98.38 54 LYS B O 1
ATOM 1440 N N . HIS B 1 55 ? 1.206 -15.336 -6.172 1 98 55 HIS B N 1
ATOM 1441 C CA . HIS B 1 55 ? 1.893 -14.094 -6.496 1 98 55 HIS B CA 1
ATOM 1442 C C . HIS B 1 55 ? 3.404 -14.25 -6.367 1 98 55 HIS B C 1
ATOM 1444 O O . HIS B 1 55 ? 4.156 -13.758 -7.211 1 98 55 HIS B O 1
ATOM 1450 N N . ASP B 1 56 ? 3.809 -14.961 -5.328 1 97.94 56 ASP B N 1
ATOM 1451 C CA . ASP B 1 56 ? 5.23 -15.25 -5.168 1 97.94 56 ASP B CA 1
ATOM 1452 C C . ASP B 1 56 ? 5.773 -16.016 -6.375 1 97.94 56 ASP B C 1
ATOM 1454 O O . ASP B 1 56 ? 6.848 -15.688 -6.887 1 97.94 56 ASP B O 1
ATOM 1458 N N . VAL B 1 57 ? 5.051 -16.969 -6.805 1 98.5 57 VAL B N 1
ATOM 1459 C CA . VAL B 1 57 ? 5.48 -17.75 -7.961 1 98.5 57 VAL B CA 1
ATOM 1460 C C . VAL B 1 57 ? 5.535 -16.859 -9.195 1 98.5 57 VAL B C 1
ATOM 1462 O O . VAL B 1 57 ? 6.465 -16.969 -10 1 98.5 57 VAL B O 1
ATOM 1465 N N . CYS B 1 58 ? 4.57 -16.016 -9.359 1 98.5 58 CYS B N 1
ATOM 1466 C CA . CYS B 1 58 ? 4.562 -15.109 -10.508 1 98.5 58 CYS B CA 1
ATOM 1467 C C . CYS B 1 58 ? 5.766 -14.18 -10.477 1 98.5 58 CYS B C 1
ATOM 1469 O O . CYS B 1 58 ? 6.359 -13.891 -11.516 1 98.5 58 CYS B O 1
ATOM 1471 N N . TYR B 1 59 ? 6.133 -13.773 -9.32 1 98 59 TYR B N 1
ATOM 1472 C CA . TYR B 1 59 ? 7.285 -12.883 -9.195 1 98 59 TYR B CA 1
ATOM 1473 C C . TYR B 1 59 ? 8.578 -13.625 -9.523 1 98 59 TYR B C 1
ATOM 1475 O O . TYR B 1 59 ? 9.523 -13.023 -10.055 1 98 59 TYR B O 1
ATOM 1483 N N . ASP B 1 60 ? 8.594 -14.844 -9.242 1 98.19 60 ASP B N 1
ATOM 1484 C CA . ASP B 1 60 ? 9.773 -15.656 -9.516 1 98.19 60 ASP B CA 1
ATOM 1485 C C . ASP B 1 60 ? 9.828 -16.062 -10.984 1 98.19 60 ASP B C 1
ATOM 1487 O O . ASP B 1 60 ? 10.891 -16.031 -11.609 1 98.19 60 ASP B O 1
ATOM 1491 N N . CYS B 1 61 ? 8.656 -16.453 -11.531 1 98.38 61 CYS B N 1
ATOM 1492 C CA . CYS B 1 61 ? 8.648 -17.234 -12.766 1 98.38 61 CYS B CA 1
ATOM 1493 C C . CYS B 1 61 ? 7.957 -16.469 -13.891 1 98.38 61 CYS B C 1
ATOM 1495 O O . CYS B 1 61 ? 8.094 -16.812 -15.062 1 98.38 61 CYS B O 1
ATOM 1497 N N . GLY B 1 62 ? 7.148 -15.445 -13.555 1 97.88 62 GLY B N 1
ATOM 1498 C CA . GLY B 1 62 ? 6.262 -14.797 -14.508 1 97.88 62 GLY B CA 1
ATOM 1499 C C . GLY B 1 62 ? 6.98 -14.273 -15.742 1 97.88 62 GLY B C 1
ATOM 1500 O O . GLY B 1 62 ? 6.48 -14.398 -16.859 1 97.88 62 GLY B O 1
ATOM 1501 N N . HIS B 1 63 ? 8.172 -13.734 -15.547 1 97.56 63 HIS B N 1
ATOM 1502 C CA . HIS B 1 63 ? 8.914 -13.156 -16.656 1 97.56 63 HIS B CA 1
ATOM 1503 C C . HIS B 1 63 ? 9.156 -14.195 -17.75 1 97.56 63 HIS B C 1
ATOM 1505 O O . HIS B 1 63 ? 9.062 -13.883 -18.938 1 97.56 63 HIS B O 1
ATOM 1511 N N . ARG B 1 64 ? 9.438 -15.383 -17.375 1 96.81 64 ARG B N 1
ATOM 1512 C CA . ARG B 1 64 ? 9.68 -16.469 -18.312 1 96.81 64 ARG B CA 1
ATOM 1513 C C . ARG B 1 64 ? 8.469 -16.719 -19.203 1 96.81 64 ARG B C 1
ATOM 1515 O O . ARG B 1 64 ? 8.594 -17.25 -20.312 1 96.81 64 ARG B O 1
ATOM 1522 N N . PHE B 1 65 ? 7.375 -16.359 -18.766 1 97.38 65 PHE B N 1
ATOM 1523 C CA . PHE B 1 65 ? 6.133 -16.625 -19.484 1 97.38 65 PHE B CA 1
ATOM 1524 C C . PHE B 1 65 ? 5.562 -15.344 -20.062 1 97.38 65 PHE B C 1
ATOM 1526 O O . PHE B 1 65 ? 4.414 -15.312 -20.516 1 97.38 65 PHE B O 1
ATOM 1533 N N . GLY B 1 66 ? 6.309 -14.25 -19.938 1 96.75 66 GLY B N 1
ATOM 1534 C CA . GLY B 1 66 ? 5.922 -13 -20.578 1 96.75 66 GLY B CA 1
ATOM 1535 C C . GLY B 1 66 ? 5.117 -12.086 -19.672 1 96.75 66 GLY B C 1
ATOM 1536 O O . GLY B 1 66 ? 4.527 -11.109 -20.125 1 96.75 66 GLY B O 1
ATOM 1537 N N . TYR B 1 67 ? 5.043 -12.438 -18.406 1 97.56 67 TYR B N 1
ATOM 1538 C CA . TYR B 1 67 ? 4.355 -11.57 -17.453 1 97.56 67 TYR B CA 1
ATOM 1539 C C . TYR B 1 67 ? 5.305 -10.523 -16.875 1 97.56 67 TYR B C 1
ATOM 1541 O O . TYR B 1 67 ? 6.418 -10.852 -16.453 1 97.56 67 TYR B O 1
ATOM 1549 N N . ASP B 1 68 ? 4.824 -9.281 -16.875 1 96.75 68 ASP B N 1
ATOM 1550 C CA . ASP B 1 68 ? 5.57 -8.258 -16.141 1 96.75 68 ASP B CA 1
ATOM 1551 C C . ASP B 1 68 ? 5.031 -8.102 -14.719 1 96.75 68 ASP B C 1
ATOM 1553 O O . ASP B 1 68 ? 4.047 -8.742 -14.344 1 96.75 68 ASP B O 1
ATOM 1557 N N . ARG B 1 69 ? 5.66 -7.332 -13.945 1 96.69 69 ARG B N 1
ATOM 1558 C CA . ARG B 1 69 ? 5.285 -7.117 -12.555 1 96.69 69 ARG B CA 1
ATOM 1559 C C . ARG B 1 69 ? 3.834 -6.652 -12.445 1 96.69 69 ARG B C 1
ATOM 1561 O O . ARG B 1 69 ? 3.09 -7.133 -11.586 1 96.69 69 ARG B O 1
ATOM 1568 N N . SER B 1 70 ? 3.463 -5.73 -13.312 1 95.12 70 SER B N 1
ATOM 1569 C CA . SER B 1 70 ? 2.104 -5.199 -13.273 1 95.12 70 SER B CA 1
ATOM 1570 C C . SER B 1 70 ? 1.075 -6.297 -13.516 1 95.12 70 SER B C 1
ATOM 1572 O O . SER B 1 70 ? 0.02 -6.32 -12.883 1 95.12 70 SER B O 1
ATOM 1574 N N . THR B 1 71 ? 1.384 -7.172 -14.391 1 97.44 71 THR B N 1
ATOM 1575 C CA . THR B 1 71 ? 0.495 -8.297 -14.672 1 97.44 71 THR B CA 1
ATOM 1576 C C . THR B 1 71 ? 0.371 -9.203 -13.453 1 97.44 71 THR B C 1
ATOM 1578 O O . THR B 1 71 ? -0.736 -9.586 -13.07 1 97.44 71 THR B O 1
ATOM 1581 N N . CYS B 1 72 ? 1.488 -9.523 -12.781 1 98.31 72 CYS B N 1
ATOM 1582 C CA . CYS B 1 72 ? 1.474 -10.359 -11.586 1 98.31 72 CYS B CA 1
ATOM 1583 C C . CYS B 1 72 ? 0.634 -9.727 -10.484 1 98.31 72 CYS B C 1
ATOM 1585 O O . CYS B 1 72 ? -0.152 -10.406 -9.82 1 98.31 72 CYS B O 1
ATOM 1587 N N . ASP B 1 73 ? 0.801 -8.445 -10.367 1 96.94 73 ASP B N 1
ATOM 1588 C CA . ASP B 1 73 ? 0.077 -7.734 -9.32 1 96.94 73 ASP B CA 1
ATOM 1589 C C . ASP B 1 73 ? -1.419 -7.688 -9.625 1 96.94 73 ASP B C 1
ATOM 1591 O O . ASP B 1 73 ? -2.244 -7.766 -8.711 1 96.94 73 ASP B O 1
ATOM 1595 N N . LYS B 1 74 ? -1.812 -7.52 -10.852 1 97.12 74 LYS B N 1
ATOM 1596 C CA . LYS B 1 74 ? -3.219 -7.535 -11.242 1 97.12 74 LYS B CA 1
ATOM 1597 C C . LYS B 1 74 ? -3.84 -8.906 -11 1 97.12 74 LYS B C 1
ATOM 1599 O O . LYS B 1 74 ? -4.965 -9.008 -10.5 1 97.12 74 LYS B O 1
ATOM 1604 N N . MET B 1 75 ? -3.1 -9.914 -11.359 1 98.31 75 MET B N 1
ATOM 1605 C CA . MET B 1 75 ? -3.586 -11.273 -11.102 1 98.31 75 MET B CA 1
ATOM 1606 C C . MET B 1 75 ? -3.758 -11.516 -9.609 1 98.31 75 MET B C 1
ATOM 1608 O O . MET B 1 75 ? -4.734 -12.141 -9.188 1 98.31 75 MET B O 1
ATOM 1612 N N . PHE B 1 76 ? -2.834 -11.031 -8.867 1 98.19 76 PHE B N 1
ATOM 1613 C CA . PHE B 1 76 ? -2.906 -11.117 -7.41 1 98.19 76 PHE B CA 1
ATOM 1614 C C . PHE B 1 76 ? -4.215 -10.531 -6.898 1 98.19 76 PHE B C 1
ATOM 1616 O O . PHE B 1 76 ? -4.953 -11.195 -6.16 1 98.19 76 PHE B O 1
ATOM 1623 N N . LEU B 1 77 ? -4.559 -9.359 -7.297 1 97.31 77 LEU B N 1
ATOM 1624 C CA . LEU B 1 77 ? -5.801 -8.711 -6.895 1 97.31 77 LEU B CA 1
ATOM 1625 C C . LEU B 1 77 ? -7.012 -9.539 -7.312 1 97.31 77 LEU B C 1
ATOM 1627 O O . LEU B 1 77 ? -7.914 -9.773 -6.508 1 97.31 77 LEU B O 1
ATOM 1631 N N . ASN B 1 78 ? -7.008 -9.977 -8.562 1 98 78 ASN B N 1
ATOM 1632 C CA . ASN B 1 78 ? -8.133 -10.75 -9.086 1 98 78 ASN B CA 1
ATOM 1633 C C . ASN B 1 78 ? -8.352 -12.031 -8.289 1 98 78 ASN B C 1
ATOM 1635 O O . ASN B 1 78 ? -9.492 -12.406 -8.008 1 98 78 ASN B O 1
ATOM 1639 N N . HIS B 1 79 ? -7.242 -12.688 -7.957 1 97.81 79 HIS B N 1
ATOM 1640 C CA . HIS B 1 79 ? -7.352 -13.922 -7.176 1 97.81 79 HIS B CA 1
ATOM 1641 C C . HIS B 1 79 ? -7.941 -13.648 -5.797 1 97.81 79 HIS B C 1
ATOM 1643 O O . HIS B 1 79 ? -8.766 -14.422 -5.305 1 97.81 79 HIS B O 1
ATOM 1649 N N . MET B 1 80 ? -7.52 -12.594 -5.191 1 97.06 80 MET B N 1
ATOM 1650 C CA . MET B 1 80 ? -8.07 -12.258 -3.883 1 97.06 80 MET B CA 1
ATOM 1651 C C . MET B 1 80 ? -9.547 -11.891 -3.994 1 97.06 80 MET B C 1
ATOM 1653 O O . MET B 1 80 ? -10.367 -12.32 -3.172 1 97.06 80 MET B O 1
ATOM 1657 N N . LEU B 1 81 ? -9.906 -11.125 -5 1 97.06 81 LEU B N 1
ATOM 1658 C CA . LEU B 1 81 ? -11.305 -10.742 -5.188 1 97.06 81 LEU B CA 1
ATOM 1659 C C . LEU B 1 81 ? -12.18 -11.969 -5.422 1 97.06 81 LEU B C 1
ATOM 1661 O O . LEU B 1 81 ? -13.312 -12.031 -4.938 1 97.06 81 LEU B O 1
ATOM 1665 N N . ALA B 1 82 ? -11.68 -12.906 -6.164 1 96.12 82 ALA B N 1
ATOM 1666 C CA . ALA B 1 82 ? -12.414 -14.148 -6.395 1 96.12 82 ALA B CA 1
ATOM 1667 C C . ALA B 1 82 ? -12.672 -14.875 -5.082 1 96.12 82 ALA B C 1
ATOM 1669 O O . ALA B 1 82 ? -13.734 -15.469 -4.895 1 96.12 82 ALA B O 1
ATOM 1670 N N . THR B 1 83 ? -11.711 -14.836 -4.18 1 94.88 83 THR B N 1
ATOM 1671 C CA . THR B 1 83 ? -11.852 -15.492 -2.883 1 94.88 83 THR B CA 1
ATOM 1672 C C . THR B 1 83 ? -12.945 -14.828 -2.053 1 94.88 83 THR B C 1
ATOM 1674 O O . THR B 1 83 ? -13.477 -15.43 -1.119 1 94.88 83 THR B O 1
ATOM 1677 N N . CYS B 1 84 ? -13.219 -13.609 -2.367 1 96 84 CYS B N 1
ATOM 1678 C CA . CYS B 1 84 ? -14.227 -12.867 -1.618 1 96 84 CYS B CA 1
ATOM 1679 C C . CYS B 1 84 ? -15.633 -13.258 -2.057 1 96 84 CYS B C 1
ATOM 1681 O O . CYS B 1 84 ? -16.594 -13 -1.344 1 96 84 CYS B O 1
ATOM 1683 N N . THR B 1 85 ? -15.742 -13.781 -3.211 1 91.56 85 THR B N 1
ATOM 1684 C CA . THR B 1 85 ? -17.062 -14.094 -3.746 1 91.56 85 THR B CA 1
ATOM 1685 C C . THR B 1 85 ? -17.812 -15.055 -2.822 1 91.56 85 THR B C 1
ATOM 1687 O O . THR B 1 85 ? -17.25 -16.062 -2.391 1 91.56 85 THR B O 1
ATOM 1690 N N . GLY B 1 86 ? -19.109 -14.664 -2.439 1 87.56 86 GLY B N 1
ATOM 1691 C CA . GLY B 1 86 ? -19.953 -15.539 -1.641 1 87.56 86 GLY B CA 1
ATOM 1692 C C . GLY B 1 86 ? -19.781 -15.328 -0.147 1 87.56 86 GLY B C 1
ATOM 1693 O O . GLY B 1 86 ? -20.5 -15.938 0.653 1 87.56 86 GLY B O 1
ATOM 1694 N N . ARG B 1 87 ? -18.938 -14.523 0.194 1 86.62 87 ARG B N 1
ATOM 1695 C CA . ARG B 1 87 ? -18.719 -14.297 1.619 1 86.62 87 ARG B CA 1
ATOM 1696 C C . ARG B 1 87 ? -19.734 -13.312 2.184 1 86.62 87 ARG B C 1
ATOM 1698 O O . ARG B 1 87 ? -20.234 -12.438 1.469 1 86.62 87 ARG B O 1
ATOM 1705 N N . LYS B 1 88 ? -20.062 -13.453 3.459 1 81.62 88 LYS B N 1
ATOM 1706 C CA . LYS B 1 88 ? -21.031 -12.602 4.156 1 81.62 88 LYS B CA 1
ATOM 1707 C C . LYS B 1 88 ? -20.547 -11.148 4.191 1 81.62 88 LYS B C 1
ATOM 1709 O O . LYS B 1 88 ? -21.328 -10.227 3.977 1 81.62 88 LYS B O 1
ATOM 1714 N N . ARG B 1 89 ? -19.234 -10.961 4.434 1 87.69 89 ARG B N 1
ATOM 1715 C CA . ARG B 1 89 ? -18.688 -9.602 4.449 1 87.69 89 ARG B CA 1
ATOM 1716 C C . ARG B 1 89 ? -17.891 -9.32 3.188 1 87.69 89 ARG B C 1
ATOM 1718 O O . ARG B 1 89 ? -16.703 -8.977 3.264 1 87.69 89 ARG B O 1
ATOM 1725 N N . LEU B 1 90 ? -18.641 -9.281 2.18 1 87.06 90 LEU B N 1
ATOM 1726 C CA . LEU B 1 90 ? -18.047 -9.219 0.847 1 87.06 90 LEU B CA 1
ATOM 1727 C C . LEU B 1 90 ? -17.234 -7.934 0.67 1 87.06 90 LEU B C 1
ATOM 1729 O O . LEU B 1 90 ? -16.094 -7.973 0.229 1 87.06 90 LEU B O 1
ATOM 1733 N N . VAL B 1 91 ? -17.844 -6.824 1.109 1 89.25 91 VAL B N 1
ATOM 1734 C CA . VAL B 1 91 ? -17.219 -5.527 0.881 1 89.25 91 VAL B CA 1
ATOM 1735 C C . VAL B 1 91 ? -15.93 -5.418 1.706 1 89.25 91 VAL B C 1
ATOM 1737 O O . VAL B 1 91 ? -14.914 -4.93 1.217 1 89.25 91 VAL B O 1
ATOM 1740 N N . ASN B 1 92 ? -15.953 -5.848 2.904 1 91.38 92 ASN B N 1
ATOM 1741 C CA . ASN B 1 92 ? -14.766 -5.84 3.744 1 91.38 92 ASN B CA 1
ATOM 1742 C C . ASN B 1 92 ? -13.656 -6.703 3.15 1 91.38 92 ASN B C 1
ATOM 1744 O O . ASN B 1 92 ? -12.477 -6.324 3.191 1 91.38 92 ASN B O 1
ATOM 1748 N N . CYS B 1 93 ? -14.039 -7.785 2.625 1 95.19 93 CYS B N 1
ATOM 1749 C CA . CYS B 1 93 ? -13.078 -8.68 1.99 1 95.19 93 CYS B CA 1
ATOM 1750 C C . CYS B 1 93 ? -12.461 -8.031 0.757 1 95.19 93 CYS B C 1
ATOM 1752 O O . CYS B 1 93 ? -11.242 -8.047 0.588 1 95.19 93 CYS B O 1
ATOM 1754 N N . GLN B 1 94 ? -13.281 -7.473 -0.055 1 94.94 94 GLN B N 1
ATOM 1755 C CA . GLN B 1 94 ? -12.805 -6.82 -1.269 1 94.94 94 GLN B CA 1
ATOM 1756 C C . GLN B 1 94 ? -11.906 -5.629 -0.936 1 94.94 94 GLN B C 1
ATOM 1758 O O . GLN B 1 94 ? -10.898 -5.395 -1.611 1 94.94 94 GLN B O 1
ATOM 1763 N N . HIS B 1 95 ? -12.242 -4.977 0.093 1 92.56 95 HIS B N 1
ATOM 1764 C CA . HIS B 1 95 ? -11.422 -3.855 0.541 1 92.56 95 HIS B CA 1
ATOM 1765 C C . HIS B 1 95 ? -10.055 -4.332 1.02 1 92.56 95 HIS B C 1
ATOM 1767 O O . HIS B 1 95 ? -9.031 -3.729 0.688 1 92.56 95 HIS B O 1
ATOM 1773 N N . SER B 1 96 ? -10.078 -5.316 1.726 1 93.25 96 SER B N 1
ATOM 1774 C CA . SER B 1 96 ? -8.812 -5.883 2.178 1 93.25 96 SER B CA 1
ATOM 1775 C C . SER B 1 96 ? -7.945 -6.316 0.999 1 93.25 96 SER B C 1
ATOM 1777 O O . SER B 1 96 ? -6.73 -6.105 1.004 1 93.25 96 SER B O 1
ATOM 1779 N N . ALA B 1 97 ? -8.555 -6.863 0.022 1 95.5 97 ALA B N 1
ATOM 1780 C CA . ALA B 1 97 ? -7.832 -7.262 -1.183 1 95.5 97 ALA B CA 1
ATOM 1781 C C . ALA B 1 97 ? -7.145 -6.062 -1.833 1 95.5 97 ALA B C 1
ATOM 1783 O O . ALA B 1 97 ? -5.984 -6.152 -2.238 1 95.5 97 ALA B O 1
ATOM 1784 N N . GLU B 1 98 ? -7.809 -5.004 -1.875 1 93.75 98 GLU B N 1
ATOM 1785 C CA . GLU B 1 98 ? -7.258 -3.799 -2.484 1 93.75 98 GLU B CA 1
ATOM 1786 C C . GLU B 1 98 ? -6.121 -3.225 -1.641 1 93.75 98 GLU B C 1
ATOM 1788 O O . GLU B 1 98 ? -5.148 -2.697 -2.18 1 93.75 98 GLU B O 1
ATOM 1793 N N . ILE B 1 99 ? -6.27 -3.291 -0.382 1 92.5 99 ILE B N 1
ATOM 1794 C CA . ILE B 1 99 ? -5.203 -2.832 0.501 1 92.5 99 ILE B CA 1
ATOM 1795 C C . ILE B 1 99 ? -3.951 -3.686 0.287 1 92.5 99 ILE B C 1
ATOM 1797 O O . ILE B 1 99 ? -2.855 -3.152 0.103 1 92.5 99 ILE B O 1
ATOM 1801 N N . PHE B 1 100 ? -4.121 -4.984 0.219 1 93.44 100 PHE B N 1
ATOM 1802 C CA . PHE B 1 100 ? -3 -5.879 -0.048 1 93.44 100 PHE B CA 1
ATOM 1803 C C . PHE B 1 100 ? -2.352 -5.547 -1.386 1 93.44 100 PHE B C 1
ATOM 1805 O O . PHE B 1 100 ? -1.128 -5.422 -1.475 1 93.44 100 PHE B O 1
ATOM 1812 N N . TRP B 1 101 ? -3.107 -5.426 -2.375 1 94.06 101 TRP B N 1
ATOM 1813 C CA . TRP B 1 101 ? -2.613 -5.129 -3.717 1 94.06 101 TRP B CA 1
ATOM 1814 C C . TRP B 1 101 ? -1.816 -3.828 -3.729 1 94.06 101 TRP B C 1
ATOM 1816 O O . TRP B 1 101 ? -0.729 -3.764 -4.309 1 94.06 101 TRP B O 1
ATOM 1826 N N . SER B 1 102 ? -2.354 -2.814 -3.066 1 91.44 102 SER B N 1
ATOM 1827 C CA . SER B 1 102 ? -1.674 -1.523 -3.029 1 91.44 102 SER B CA 1
ATOM 1828 C C . SER B 1 102 ? -0.337 -1.623 -2.303 1 91.44 102 SER B C 1
ATOM 1830 O O . SER B 1 102 ? 0.656 -1.033 -2.734 1 91.44 102 SER B O 1
ATOM 1832 N N . ALA B 1 103 ? -0.329 -2.299 -1.225 1 91.06 103 ALA B N 1
ATOM 1833 C CA . ALA B 1 103 ? 0.904 -2.484 -0.465 1 91.06 103 ALA B CA 1
ATOM 1834 C C . ALA B 1 103 ? 1.972 -3.172 -1.312 1 91.06 103 ALA B C 1
ATOM 1836 O O . ALA B 1 103 ? 3.127 -2.744 -1.333 1 91.06 103 ALA B O 1
ATOM 1837 N N . VAL B 1 104 ? 1.576 -4.164 -2.057 1 92.25 104 VAL B N 1
ATOM 1838 C CA . VAL B 1 104 ? 2.535 -4.93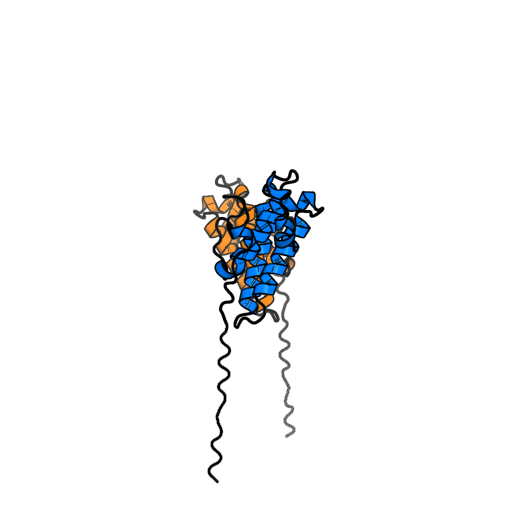 -2.848 1 92.25 104 VAL B CA 1
ATOM 1839 C C . VAL B 1 104 ? 2.98 -4.105 -4.055 1 92.25 104 VAL B C 1
ATOM 1841 O O . VAL B 1 104 ? 4.133 -4.195 -4.48 1 92.25 104 VAL B O 1
ATOM 1844 N N . ARG B 1 105 ? 2.117 -3.357 -4.637 1 91.44 105 ARG B N 1
ATOM 1845 C CA . ARG B 1 105 ? 2.467 -2.514 -5.773 1 91.44 105 ARG B CA 1
ATOM 1846 C C . ARG B 1 105 ? 3.557 -1.515 -5.402 1 91.44 105 ARG B C 1
ATOM 1848 O O . ARG B 1 105 ? 4.445 -1.228 -6.207 1 91.44 105 ARG B O 1
ATOM 1855 N N . VAL B 1 106 ? 3.547 -1.159 -4.16 1 88.88 106 VAL B N 1
ATOM 1856 C CA . VAL B 1 106 ? 4.488 -0.135 -3.721 1 88.88 106 VAL B CA 1
ATOM 1857 C C . VAL B 1 106 ? 5.73 -0.794 -3.129 1 88.88 106 VAL B C 1
ATOM 1859 O O . VAL B 1 106 ? 6.855 -0.363 -3.393 1 88.88 106 VAL B O 1
ATOM 1862 N N . GLY B 1 107 ? 5.648 -1.841 -2.492 1 88.38 107 GLY B N 1
ATOM 1863 C CA . GLY B 1 107 ? 6.719 -2.322 -1.635 1 88.38 107 GLY B CA 1
ATOM 1864 C C . GLY B 1 107 ? 7.473 -3.5 -2.225 1 88.38 107 GLY B C 1
ATOM 1865 O O . GLY B 1 107 ? 8.562 -3.844 -1.758 1 88.38 107 GLY B O 1
ATOM 1866 N N . ALA B 1 108 ? 6.941 -4.09 -3.273 1 88.69 108 ALA B N 1
ATOM 1867 C CA . ALA B 1 108 ? 7.539 -5.359 -3.684 1 88.69 108 ALA B CA 1
ATOM 1868 C C . ALA B 1 108 ? 8.328 -5.199 -4.98 1 88.69 108 ALA B C 1
ATOM 1870 O O . ALA B 1 108 ? 8.656 -6.188 -5.641 1 88.69 108 ALA B O 1
ATOM 1871 N N . TYR B 1 109 ? 8.633 -4.047 -5.32 1 85.06 109 TYR B N 1
ATOM 1872 C CA . TYR B 1 109 ? 9.289 -3.734 -6.582 1 85.06 109 TYR B CA 1
ATOM 1873 C C . TYR B 1 109 ? 10.57 -4.539 -6.742 1 85.06 109 TYR B C 1
ATOM 1875 O O . TYR B 1 109 ? 10.812 -5.141 -7.793 1 85.06 109 TYR B O 1
ATOM 1883 N N . PHE B 1 110 ? 11.336 -4.711 -5.73 1 85.88 110 PHE B N 1
ATOM 1884 C CA . PHE B 1 110 ? 12.664 -5.301 -5.82 1 85.88 110 PHE B CA 1
ATOM 1885 C C . PHE B 1 110 ? 12.586 -6.824 -5.793 1 85.88 110 PHE B C 1
ATOM 1887 O O . PHE B 1 110 ? 13.594 -7.508 -5.957 1 85.88 110 PHE B O 1
ATOM 1894 N N . HIS B 1 111 ? 11.414 -7.301 -5.637 1 91.62 111 HIS B N 1
ATOM 1895 C CA . HIS B 1 111 ? 11.297 -8.75 -5.477 1 91.62 111 HIS B CA 1
ATOM 1896 C C . HIS B 1 111 ? 10.906 -9.414 -6.793 1 91.62 111 HIS B C 1
ATOM 1898 O O . HIS B 1 111 ? 10.938 -10.641 -6.902 1 91.62 111 HIS B O 1
ATOM 1904 N N . TYR B 1 112 ? 10.578 -8.625 -7.805 1 94.38 112 TYR B N 1
ATOM 1905 C CA . TYR B 1 112 ? 10.25 -9.188 -9.109 1 94.38 112 TYR B CA 1
ATOM 1906 C C . TYR B 1 112 ? 11.516 -9.57 -9.867 1 94.38 112 TYR B C 1
ATOM 1908 O O . TYR B 1 112 ? 12.398 -8.734 -10.078 1 94.38 112 TYR B O 1
ATOM 1916 N N . HIS B 1 113 ? 11.5 -10.781 -10.297 1 89.38 113 HIS B N 1
ATOM 1917 C CA . HIS B 1 113 ? 12.711 -11.312 -10.922 1 89.38 113 HIS B CA 1
ATOM 1918 C C . HIS B 1 113 ? 12.555 -11.383 -12.438 1 89.38 113 HIS B C 1
ATOM 1920 O O . HIS B 1 113 ? 11.562 -11.914 -12.945 1 89.38 113 HIS B O 1
ATOM 1926 N N . GLU B 1 114 ? 13.641 -10.922 -13.125 1 89.56 114 GLU B N 1
ATOM 1927 C CA . GLU B 1 114 ? 13.688 -11.086 -14.578 1 89.56 114 GLU B CA 1
ATOM 1928 C C . GLU B 1 114 ? 14.453 -12.344 -14.969 1 89.56 114 GLU B C 1
ATOM 1930 O O . GLU B 1 114 ? 14.352 -12.812 -16.094 1 89.56 114 GLU B O 1
ATOM 1935 N N . THR B 1 115 ? 15.172 -12.844 -13.977 1 92.75 115 THR B N 1
ATOM 1936 C CA . THR B 1 115 ? 15.812 -14.141 -14.141 1 92.75 115 THR B CA 1
ATOM 1937 C C . THR B 1 115 ? 15.078 -15.219 -13.344 1 92.75 115 THR B C 1
ATOM 1939 O O . THR B 1 115 ? 15.039 -15.164 -12.117 1 92.75 115 THR B O 1
ATOM 1942 N N . ALA B 1 116 ? 14.594 -16.172 -14.016 1 94.94 116 ALA B N 1
ATOM 1943 C CA . ALA B 1 116 ? 13.766 -17.203 -13.383 1 94.94 116 ALA B CA 1
ATOM 1944 C C . ALA B 1 116 ? 14.633 -18.281 -12.727 1 94.94 116 ALA B C 1
ATOM 1946 O O . ALA B 1 116 ? 15.555 -18.797 -13.359 1 94.94 116 ALA B O 1
ATOM 1947 N N . PRO B 1 117 ? 14.336 -18.625 -11.508 1 96.62 117 PRO B N 1
ATOM 1948 C CA . PRO B 1 117 ? 15.008 -19.766 -10.891 1 96.62 117 PRO B CA 1
ATOM 1949 C C . PRO B 1 117 ? 14.727 -21.078 -11.617 1 96.62 117 PRO B C 1
ATOM 1951 O O . PRO B 1 117 ? 13.82 -21.141 -12.445 1 96.62 117 PRO B O 1
ATOM 1954 N N . ALA B 1 118 ? 15.414 -22.094 -11.227 1 96.44 118 ALA B N 1
ATOM 1955 C CA . ALA B 1 118 ? 15.391 -23.375 -11.938 1 96.44 118 ALA B CA 1
ATOM 1956 C C . ALA B 1 118 ? 14.008 -24.016 -11.859 1 96.44 118 ALA B C 1
ATOM 1958 O O . ALA B 1 118 ? 13.547 -24.625 -12.828 1 96.44 118 ALA B O 1
ATOM 1959 N N . TYR B 1 119 ? 13.328 -23.781 -10.766 1 97.69 119 TYR B N 1
ATOM 1960 C CA . TYR B 1 119 ? 12.07 -24.5 -10.578 1 97.69 119 TYR B CA 1
ATOM 1961 C C . TYR B 1 119 ? 10.992 -23.953 -11.516 1 97.69 119 TYR B C 1
ATOM 1963 O O . TYR B 1 119 ? 9.945 -24.578 -11.695 1 97.69 119 TYR B O 1
ATOM 1971 N N . CYS B 1 120 ? 11.281 -22.844 -12.117 1 98.19 120 CYS B N 1
ATOM 1972 C CA . CYS B 1 120 ? 10.297 -22.234 -13 1 98.19 120 CYS B CA 1
ATOM 1973 C C . CYS B 1 120 ? 10.109 -23.047 -14.273 1 98.19 120 CYS B C 1
ATOM 1975 O O . CYS B 1 120 ? 9.203 -22.781 -15.062 1 98.19 120 CYS B O 1
ATOM 1977 N N . SER B 1 121 ? 10.891 -24.094 -14.469 1 97.5 121 SER B N 1
ATOM 1978 C CA . SER B 1 121 ? 10.758 -24.969 -15.625 1 97.5 121 SER B CA 1
ATOM 1979 C C . SER B 1 121 ? 9.859 -26.156 -15.312 1 97.5 121 SER B C 1
ATOM 1981 O O . SER B 1 121 ? 9.531 -26.953 -16.203 1 97.5 121 SER B O 1
ATOM 1983 N N . GLU B 1 122 ? 9.438 -26.297 -14.109 1 97.94 122 GLU B N 1
ATOM 1984 C CA . GLU B 1 122 ? 8.609 -27.438 -13.711 1 97.94 122 GLU B CA 1
ATOM 1985 C C . GLU B 1 122 ? 7.199 -27.312 -14.281 1 97.94 122 GLU B C 1
ATOM 1987 O O . GLU B 1 122 ? 6.652 -26.219 -14.375 1 97.94 122 GLU B O 1
ATOM 1992 N N . PRO B 1 123 ? 6.566 -28.469 -14.555 1 96.75 123 PRO B N 1
ATOM 1993 C CA . PRO B 1 123 ? 5.277 -28.453 -15.25 1 96.75 123 PRO B CA 1
ATOM 1994 C C . PRO B 1 123 ? 4.156 -27.859 -14.398 1 96.75 123 PRO B C 1
ATOM 1996 O O . PRO B 1 123 ? 3.184 -27.328 -14.938 1 96.75 123 PRO B O 1
ATOM 1999 N N . TRP B 1 124 ? 4.328 -27.812 -13.102 1 96.81 124 TRP B N 1
ATOM 2000 C CA . TRP B 1 124 ? 3.238 -27.391 -12.234 1 96.81 124 TRP B CA 1
ATOM 2001 C C . TRP B 1 124 ? 3.141 -25.859 -12.188 1 96.81 124 TRP B C 1
ATOM 2003 O O . TRP B 1 124 ? 2.15 -25.312 -11.703 1 96.81 124 TRP B O 1
ATOM 2013 N N . ILE B 1 125 ? 4.082 -25.109 -12.766 1 98.06 125 ILE B N 1
ATOM 2014 C CA . ILE B 1 125 ? 4.156 -23.656 -12.688 1 98.06 125 ILE B CA 1
ATOM 2015 C C . ILE B 1 125 ? 2.916 -23.047 -13.336 1 98.06 125 ILE B C 1
ATOM 2017 O O . ILE B 1 125 ? 2.385 -22.047 -12.844 1 98.06 125 ILE B O 1
ATOM 2021 N N . SER B 1 126 ? 2.441 -23.656 -14.406 1 96.25 126 SER B N 1
ATOM 2022 C CA . SER B 1 126 ? 1.311 -23.109 -15.148 1 96.25 126 SER B CA 1
ATOM 2023 C C . SER B 1 126 ? 0.07 -23 -14.266 1 96.25 126 SER B C 1
ATOM 2025 O O . SER B 1 126 ? -0.724 -22.078 -14.406 1 96.25 126 SER B O 1
ATOM 2027 N N . GLN B 1 127 ? -0.119 -23.875 -13.297 1 95.81 127 GLN B N 1
ATOM 2028 C CA . GLN B 1 127 ? -1.274 -23.859 -12.406 1 95.81 127 GLN B CA 1
ATOM 2029 C C . GLN B 1 127 ? -1.201 -22.688 -11.43 1 95.81 127 GLN B C 1
ATOM 2031 O O . GLN B 1 127 ? -2.23 -22.172 -10.977 1 95.81 127 GLN B O 1
ATOM 2036 N N . CYS B 1 128 ? -0.012 -22.25 -11.125 1 97.56 128 CYS B N 1
ATOM 2037 C CA . CYS B 1 128 ? 0.161 -21.141 -10.188 1 97.56 128 CYS B CA 1
ATOM 2038 C C . CYS B 1 128 ? 0.101 -19.812 -10.914 1 97.56 128 CYS B C 1
ATOM 2040 O O . CYS B 1 128 ? -0.075 -18.766 -10.289 1 97.56 128 CYS B O 1
ATOM 2042 N N . LEU B 1 129 ? 0.285 -19.812 -12.219 1 96.81 129 LEU B N 1
ATOM 2043 C CA . LEU B 1 129 ? 0.24 -18.578 -13.008 1 96.81 129 LEU B CA 1
ATOM 2044 C C . LEU B 1 129 ? -1.145 -18.375 -13.609 1 96.81 129 LEU B C 1
ATOM 2046 O O . LEU B 1 129 ? -1.352 -17.438 -14.391 1 96.81 129 LEU B O 1
ATOM 2050 N N . ALA B 1 130 ? -2.078 -19.312 -13.289 1 86.88 130 ALA B N 1
ATOM 2051 C CA . ALA B 1 130 ? -3.445 -19.219 -13.789 1 86.88 130 ALA B CA 1
ATOM 2052 C C . ALA B 1 130 ? -4.336 -18.438 -12.82 1 86.88 130 ALA B C 1
ATOM 2054 O O . ALA B 1 130 ? -4.055 -18.391 -11.617 1 86.88 130 ALA B O 1
#

pLDDT: mean 85.24, std 20.91, range [30.23, 98.5]

Secondary structure (DSSP, 8-state):
---------------------HHHHHSPTTT--SS--TT---TTHHHHHHHHHHHHHHHHHGGGGT--HHHHHHHHHHHHHHHHTT-TTHHHHHHHHHHHHHHHHHH-GGG--SS--GGGGSTTHHHH--/---------------------HHHHHSPTTT--SS--TT---TTHHHHHHHHHHHHHHHHHGGGGT--HHHHHHHHHHHHHHHHTT-TTHHHHHHHHHHHHHHHHHH-GGG--SS--GGGGSTTHHHH--

Radius of gyration: 24.45 Å; Cα contacts (8 Å, |Δi|>4): 298; chains: 2; bounding box: 74×69×40 Å

Solvent-accessible surface area (backbone atoms only — not comparable to full-atom values): 15136 Å² total; per-residue (Å²): 134,88,81,78,79,78,78,78,75,77,73,76,72,75,64,77,74,74,64,81,45,66,48,67,73,67,47,58,91,78,55,47,71,42,73,74,54,75,98,59,88,63,75,60,46,79,76,31,23,52,33,29,22,24,34,35,44,27,28,38,30,23,38,82,74,72,37,51,69,69,53,37,49,50,49,32,35,52,47,32,43,58,66,25,61,91,46,93,58,34,67,62,42,43,48,35,30,49,32,53,38,40,26,44,69,45,52,42,65,87,64,53,34,85,68,56,56,78,71,56,75,42,83,68,47,61,69,39,70,100,134,86,80,76,78,78,79,78,75,76,74,75,72,75,64,76,72,74,65,82,46,66,46,68,74,66,48,58,90,79,55,45,73,42,72,72,55,75,96,57,86,65,76,61,46,80,75,32,22,55,34,30,20,23,35,35,45,27,27,38,31,23,39,81,76,73,38,51,69,69,52,38,48,51,49,31,34,52,46,34,43,58,66,22,62,91,46,92,59,35,67,62,42,43,49,36,30,50,30,52,40,38,25,46,69,45,51,42,64,86,64,52,32,83,68,54,57,80,71,56,73,43,82,68,48,62,70,40,69,101

Sequence (260 aa):
MQFSVYLFLLVVFAGSVYGGDFCMDHAPSGAVDGCSVPLLHFDYEAQFTPSCNKHDVCYDCGHRFGYDRSTCDKMFLNHMLATCTGRKRLVNCQHSAEIFWSAVRVGAYFHYHETAPAYCSEPWISQCLAMQFSVYLFLLVVFAGSVYGGDFCMDHAPSGAVDGCSVPLLHFDYEAQFTPSCNKHDVCYDCGHRFGYDRSTCDKMFLNHMLATCTGRKRLVNCQHSAEIFWSAVRVGAYFHYHETAPAYCSEPWISQCLA

Organism: Magallana gigas (NCBI:txid29159)